Protein AF-A0A6M3JCV3-F1 (afdb_monomer_lite)

Radius of gyration: 21.68 Å; chains: 1; bounding box: 52×46×60 Å

Foldseek 3Di:
DADPQLLVQLLLQLLLCLVFVQCPPVFPHSVLLNVLLVVLSVVCVVQVQNVQAAAQQGGHADDPPRPQWDFDADDDQDDDDQDGDPPPPPPDDSRGDGPTDTDGGNNVVLVVCLCVQQPCNPPPDDPVVVVVSSCRGRVSNVLSNNQSSLLRHPPRPFDWDAFLLRQCSSCVVDRDCSNQVNPNCPQVVPCPPPDDDGSVPDDRRHTGRD

pLDDT: mean 80.09, std 17.22, range [37.97, 98.19]

Organism: NCBI:txid1070528

Secondary structure (DSSP, 8-state):
---HHHHHHHHHHHHHHHHHTTTT-BTTBHHHHHHHHHHHHHHHHHHTGGGGB-SSS-BPPPPTT-TT--EE--TTS-SSSSPPPTT-TT--BTTB--EE--PPPHHHHHHHHHHHH-TTTTS---HHHHHHHHHHHTHHHHHHHHHHHHHHSSS----EEEEHHHHHHH-TT---HHHHTTTS-TTTTTSTTT--S-GGGS-TTPEEE-

Sequence (210 aa):
MATQEQYERWKDFAVRMAKTCFKGRRRPIWRDILARVENFFDLLEYNEDVVCVVDWDNSNPYPEGHRYYRKTYKYPCWHCHGTKKPDCMYGCEDGQIYNYAAPLCIGDMCSELSESWNPYYWEDISDEQFEKRDEQFCDPVKCCIRAGLDMAVEPSEGVIGFMAGDIRRMYPEGVPDWITGGADHRWSYWMKDELNGTFAEMPNTARLIL

Structure (mmCIF, N/CA/C/O backbone):
data_AF-A0A6M3JCV3-F1
#
_entry.id   AF-A0A6M3JCV3-F1
#
loop_
_atom_site.group_PDB
_atom_site.id
_atom_site.type_symbol
_atom_site.label_atom_id
_atom_site.label_alt_id
_atom_site.label_comp_id
_atom_site.label_asym_id
_atom_site.label_entity_id
_atom_site.label_seq_id
_atom_site.pdbx_PDB_ins_code
_atom_site.Cartn_x
_atom_site.Cartn_y
_atom_site.Cartn_z
_atom_site.occupancy
_atom_site.B_iso_or_equiv
_atom_site.auth_seq_id
_atom_site.auth_comp_id
_atom_site.auth_asym_id
_atom_site.auth_atom_id
_atom_site.pdbx_PDB_model_num
ATOM 1 N N . MET A 1 1 ? 0.121 -14.380 -7.926 1.00 65.44 1 MET A N 1
ATOM 2 C CA . MET A 1 1 ? -0.505 -13.342 -8.768 1.00 65.44 1 MET A CA 1
ATOM 3 C C . MET A 1 1 ? -1.780 -12.946 -8.073 1.00 65.44 1 MET A C 1
ATOM 5 O O . MET A 1 1 ? -2.588 -13.836 -7.813 1.00 65.44 1 MET A O 1
ATOM 9 N N . ALA A 1 2 ? -1.927 -11.669 -7.738 1.00 78.44 2 ALA A N 1
ATOM 10 C CA . ALA A 1 2 ? -3.150 -11.175 -7.128 1.00 78.44 2 ALA A CA 1
ATOM 11 C C . ALA A 1 2 ? -4.323 -11.297 -8.116 1.00 78.44 2 ALA A C 1
ATOM 13 O O . ALA A 1 2 ? -4.218 -10.905 -9.280 1.00 78.44 2 ALA A O 1
ATOM 14 N N . THR A 1 3 ? -5.445 -11.860 -7.674 1.00 89.50 3 THR A N 1
ATOM 15 C CA . THR A 1 3 ? -6.702 -11.785 -8.430 1.00 89.50 3 THR A CA 1
ATOM 16 C C . THR A 1 3 ? -7.270 -10.366 -8.358 1.00 89.50 3 THR A C 1
ATOM 18 O O . THR A 1 3 ? -6.919 -9.603 -7.457 1.00 89.50 3 THR A O 1
ATOM 21 N N . GLN A 1 4 ? -8.206 -10.016 -9.250 1.00 91.19 4 GLN A N 1
ATOM 22 C CA . GLN A 1 4 ? -8.903 -8.724 -9.157 1.00 91.19 4 GLN A CA 1
ATOM 23 C C . GLN A 1 4 ? -9.557 -8.536 -7.782 1.00 91.19 4 GLN A C 1
ATOM 25 O O . GLN A 1 4 ? -9.510 -7.458 -7.210 1.00 91.19 4 GLN A O 1
ATOM 30 N N . GLU A 1 5 ? -10.131 -9.597 -7.214 1.00 91.88 5 GLU A N 1
ATOM 31 C CA . GLU A 1 5 ? -10.739 -9.533 -5.887 1.00 91.88 5 GLU A CA 1
ATOM 32 C C . GLU A 1 5 ? -9.708 -9.254 -4.781 1.00 91.88 5 GLU A C 1
ATOM 34 O O . GLU A 1 5 ? -9.973 -8.447 -3.891 1.00 91.88 5 GLU A O 1
ATOM 39 N N . GLN A 1 6 ? -8.528 -9.882 -4.834 1.00 90.69 6 GLN A N 1
ATOM 40 C CA . GLN A 1 6 ? -7.440 -9.588 -3.893 1.00 90.69 6 GLN A CA 1
ATOM 41 C C . GLN A 1 6 ? -6.960 -8.144 -4.047 1.00 90.69 6 GLN A C 1
ATOM 43 O O . GLN A 1 6 ? -6.749 -7.456 -3.054 1.00 90.69 6 GLN A O 1
ATOM 48 N N . TYR A 1 7 ? -6.864 -7.653 -5.2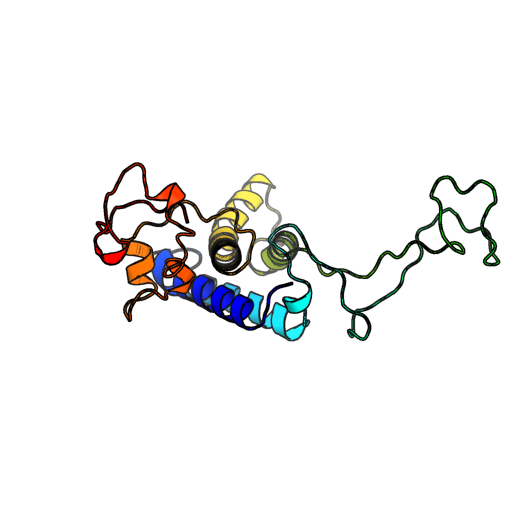80 1.00 93.75 7 TYR A N 1
ATOM 49 C CA . TYR A 1 7 ? -6.518 -6.266 -5.553 1.00 93.75 7 TYR A CA 1
ATOM 50 C C . TYR A 1 7 ? -7.524 -5.268 -4.950 1.00 93.75 7 TYR A C 1
ATOM 52 O O . TYR A 1 7 ? -7.125 -4.343 -4.244 1.00 93.75 7 TYR A O 1
ATOM 60 N N . GLU A 1 8 ? -8.829 -5.480 -5.142 1.00 95.44 8 GLU A N 1
ATOM 61 C CA . GLU A 1 8 ? -9.855 -4.601 -4.559 1.00 95.44 8 GLU A CA 1
ATOM 62 C C . GLU A 1 8 ? -9.815 -4.611 -3.024 1.00 95.44 8 GLU A C 1
ATOM 64 O O . GLU A 1 8 ? -9.942 -3.564 -2.389 1.00 95.44 8 GLU A O 1
ATOM 69 N N . ARG A 1 9 ? -9.594 -5.781 -2.409 1.00 94.19 9 ARG A N 1
ATOM 70 C CA . ARG A 1 9 ? -9.445 -5.908 -0.949 1.00 94.19 9 ARG A CA 1
ATOM 71 C C . ARG A 1 9 ? -8.201 -5.184 -0.440 1.00 94.19 9 ARG A C 1
ATOM 73 O O . ARG A 1 9 ? -8.272 -4.501 0.581 1.00 94.19 9 ARG A O 1
ATOM 80 N N . TRP A 1 10 ? -7.090 -5.290 -1.170 1.00 94.69 10 TRP A N 1
ATOM 81 C CA . TRP A 1 10 ? -5.848 -4.584 -0.865 1.00 94.69 10 TRP A CA 1
ATOM 82 C C . TRP A 1 10 ? -6.074 -3.070 -0.863 1.00 94.69 10 TRP A C 1
ATOM 84 O O . TRP A 1 10 ? -5.794 -2.393 0.134 1.00 94.69 10 TRP A O 1
ATOM 94 N N . LYS A 1 11 ? -6.646 -2.549 -1.953 1.00 97.56 11 LYS A N 1
ATOM 95 C CA . LYS A 1 11 ? -6.963 -1.127 -2.111 1.00 97.56 11 LYS A CA 1
ATOM 96 C C . LYS A 1 11 ? -7.921 -0.643 -1.027 1.00 97.56 11 LYS A C 1
ATOM 98 O O . LYS A 1 11 ? -7.650 0.375 -0.388 1.00 97.56 11 LYS A O 1
ATOM 103 N N . ASP A 1 12 ? -9.001 -1.382 -0.768 1.00 97.31 12 ASP A N 1
ATOM 104 C CA . ASP A 1 12 ? -9.988 -1.049 0.263 1.00 97.31 12 ASP A CA 1
ATOM 105 C C . ASP A 1 12 ? -9.347 -0.931 1.653 1.00 97.31 12 ASP A C 1
ATOM 107 O O . ASP A 1 12 ? -9.514 0.097 2.322 1.00 97.31 12 ASP A O 1
ATOM 111 N N . PHE A 1 13 ? -8.558 -1.928 2.067 1.00 95.75 13 PHE A N 1
ATOM 112 C CA . PHE A 1 13 ? -7.906 -1.920 3.375 1.00 95.75 13 PHE A CA 1
ATOM 113 C C . PHE A 1 13 ? -6.946 -0.736 3.523 1.00 95.75 13 PHE A C 1
ATOM 115 O O . PHE A 1 13 ? -7.041 0.032 4.487 1.00 95.75 13 PHE A O 1
ATOM 122 N N . ALA A 1 14 ? -6.047 -0.557 2.551 1.00 96.94 14 ALA A N 1
ATOM 123 C CA . ALA A 1 14 ? -5.027 0.485 2.574 1.00 96.94 14 ALA A CA 1
ATOM 124 C C . ALA A 1 14 ? -5.653 1.890 2.623 1.00 96.94 14 ALA A C 1
ATOM 126 O O . ALA A 1 14 ? -5.273 2.731 3.444 1.00 96.94 14 ALA A O 1
ATOM 127 N N . VAL A 1 15 ? -6.676 2.138 1.798 1.00 98.19 15 VAL A N 1
ATOM 128 C CA . VAL A 1 15 ? -7.399 3.417 1.750 1.00 98.19 15 VAL A CA 1
ATOM 129 C C . VAL A 1 15 ? -8.152 3.687 3.053 1.00 98.19 15 VAL A C 1
ATOM 131 O O . VAL A 1 15 ? -8.154 4.819 3.554 1.00 98.19 15 VAL A O 1
ATOM 134 N N . ARG A 1 16 ? -8.795 2.672 3.639 1.00 97.56 16 ARG A N 1
ATOM 135 C CA . ARG A 1 16 ? -9.487 2.822 4.927 1.00 97.56 16 ARG A CA 1
ATOM 136 C C . ARG A 1 16 ? -8.514 3.107 6.052 1.00 97.56 16 ARG A C 1
ATOM 138 O O . ARG A 1 16 ? -8.775 4.013 6.841 1.00 97.56 16 ARG A O 1
ATOM 145 N N . MET A 1 17 ? -7.381 2.412 6.086 1.00 96.06 17 MET A N 1
ATOM 146 C CA . MET A 1 17 ? -6.328 2.653 7.067 1.00 96.06 17 MET A CA 1
ATOM 147 C C . MET A 1 17 ? -5.819 4.097 6.987 1.00 96.06 17 MET A C 1
ATOM 149 O O . MET A 1 17 ? -5.746 4.781 8.013 1.00 96.06 17 MET A O 1
ATOM 153 N N . ALA A 1 18 ? -5.564 4.607 5.777 1.00 96.75 18 ALA A N 1
ATOM 154 C CA . ALA A 1 18 ? -5.168 5.998 5.561 1.00 96.75 18 ALA A CA 1
ATOM 155 C C . ALA A 1 18 ? -6.206 6.994 6.118 1.00 96.75 18 ALA A C 1
ATOM 157 O O . ALA A 1 18 ? -5.853 7.970 6.788 1.00 96.75 18 ALA A O 1
ATOM 158 N N . LYS A 1 19 ? -7.502 6.729 5.897 1.00 96.44 19 LYS A N 1
ATOM 159 C CA . LYS A 1 19 ? -8.620 7.583 6.346 1.00 96.44 19 LYS A CA 1
ATOM 160 C C . LYS A 1 19 ? -8.841 7.565 7.859 1.00 96.44 19 LYS A C 1
ATOM 162 O O . LYS A 1 19 ? -9.321 8.561 8.411 1.00 96.44 19 LYS A O 1
ATOM 167 N N . THR A 1 20 ? -8.537 6.462 8.538 1.00 95.62 20 THR A N 1
ATOM 168 C CA . THR A 1 20 ? -8.906 6.271 9.949 1.00 95.62 20 THR A CA 1
ATOM 169 C C . THR A 1 20 ? -7.714 6.330 10.893 1.00 95.62 20 THR A C 1
ATOM 171 O O . THR A 1 20 ? -7.717 7.156 11.810 1.00 95.62 20 THR A O 1
ATOM 174 N N . CYS A 1 21 ? -6.689 5.509 10.674 1.00 93.81 21 CYS A N 1
ATOM 175 C CA . CYS A 1 21 ? -5.569 5.330 11.599 1.00 93.81 21 CYS A CA 1
ATOM 176 C C . CYS A 1 21 ? -4.679 6.574 11.669 1.00 93.81 21 CYS A C 1
ATOM 178 O O . CYS A 1 21 ? -4.127 6.888 12.721 1.00 93.81 21 CYS A O 1
ATOM 180 N N . PHE A 1 22 ? -4.616 7.350 10.585 1.00 94.31 22 PHE A N 1
ATOM 181 C CA . PHE A 1 22 ? -3.788 8.553 10.508 1.00 94.31 22 PHE A CA 1
ATOM 182 C C . PHE A 1 22 ? -4.563 9.864 10.664 1.00 94.31 22 PHE A C 1
ATOM 184 O O . PHE A 1 22 ? -3.956 10.931 10.604 1.00 94.31 22 PHE A O 1
ATOM 191 N N . LYS A 1 23 ? -5.876 9.831 10.938 1.00 92.19 23 LYS A N 1
ATOM 192 C CA . LYS A 1 23 ? -6.746 11.027 10.983 1.00 92.19 23 LYS A CA 1
ATOM 193 C C . LYS A 1 23 ? -6.254 12.136 11.929 1.00 92.19 23 LYS A C 1
ATOM 195 O O . LYS A 1 23 ? -6.488 13.312 11.664 1.00 92.19 23 LYS A O 1
ATOM 200 N N . GLY A 1 24 ? -5.575 11.773 13.021 1.00 91.81 24 GLY A N 1
ATOM 201 C CA . GLY A 1 24 ? -4.994 12.714 13.991 1.00 91.81 24 GLY A CA 1
ATOM 202 C C . GLY A 1 24 ? -3.560 13.171 13.686 1.00 91.81 24 GLY A C 1
ATOM 203 O O . GLY A 1 24 ? -3.028 14.022 14.403 1.00 91.81 24 GLY A O 1
ATOM 204 N N . ARG A 1 25 ? -2.910 12.617 12.655 1.00 92.50 25 ARG A N 1
ATOM 205 C CA . ARG A 1 25 ? -1.517 12.927 12.309 1.00 92.50 25 ARG A CA 1
ATOM 206 C C . ARG A 1 25 ? -1.408 14.336 11.724 1.00 92.50 25 ARG A C 1
ATOM 208 O O . ARG A 1 25 ? -2.229 14.758 10.913 1.00 92.50 25 ARG A O 1
ATOM 215 N N . ARG A 1 26 ? -0.363 15.064 12.134 1.00 90.69 26 ARG A N 1
ATOM 216 C CA . ARG A 1 26 ? -0.101 16.443 11.682 1.00 90.69 26 ARG A CA 1
ATOM 217 C C . ARG A 1 26 ? 0.809 16.535 10.457 1.00 90.69 26 ARG A C 1
ATOM 219 O O . ARG A 1 26 ? 0.680 17.498 9.712 1.00 90.69 26 ARG A O 1
ATOM 226 N N . ARG A 1 27 ? 1.762 15.610 10.291 1.00 91.44 27 ARG A N 1
ATOM 227 C CA . ARG A 1 27 ? 2.745 15.619 9.195 1.00 91.44 27 ARG A CA 1
ATOM 228 C C . ARG A 1 27 ? 3.166 14.195 8.799 1.00 91.44 27 ARG A C 1
ATOM 230 O O . ARG A 1 27 ? 3.684 13.491 9.667 1.00 91.44 27 ARG A O 1
ATOM 237 N N . PRO A 1 28 ? 2.975 13.787 7.535 1.00 91.00 28 PRO A N 1
ATOM 238 C CA . PRO A 1 28 ? 2.040 14.386 6.581 1.00 91.00 28 PRO A CA 1
ATOM 239 C C . PRO A 1 28 ? 0.617 14.374 7.161 1.00 91.00 28 PRO A C 1
ATOM 241 O O . PRO A 1 28 ? 0.319 13.605 8.084 1.00 91.00 28 PRO A O 1
ATOM 244 N N . ILE A 1 29 ? -0.246 15.275 6.689 1.00 95.38 29 ILE A N 1
ATOM 245 C CA . ILE A 1 29 ? -1.656 15.224 7.095 1.00 95.38 29 ILE A CA 1
ATOM 246 C C . ILE A 1 29 ? -2.306 13.990 6.464 1.00 95.38 29 ILE A C 1
ATOM 248 O O . ILE A 1 29 ? -1.890 13.530 5.405 1.00 95.38 29 ILE A O 1
ATOM 252 N N . TRP A 1 30 ? -3.352 13.453 7.091 1.00 95.56 30 TRP A N 1
ATOM 253 C CA . TRP A 1 30 ? -3.989 12.215 6.617 1.00 95.56 30 TRP A CA 1
ATOM 254 C C . TRP A 1 30 ? -4.481 12.286 5.164 1.00 95.56 30 TRP A C 1
ATOM 256 O O . TRP A 1 30 ? -4.501 11.270 4.481 1.00 95.56 30 TRP A O 1
ATOM 266 N N . ARG A 1 31 ? -4.853 13.479 4.676 1.00 96.62 31 ARG A N 1
ATOM 267 C CA . ARG A 1 31 ? -5.256 13.682 3.275 1.00 96.62 31 ARG A CA 1
ATOM 268 C C . ARG A 1 31 ? -4.101 13.469 2.303 1.00 96.62 31 ARG A C 1
ATOM 270 O O . ARG A 1 31 ? -4.327 12.898 1.246 1.00 96.62 31 ARG A O 1
ATOM 277 N N . ASP A 1 32 ? -2.892 13.882 2.676 1.00 96.19 32 ASP A N 1
ATOM 278 C CA . ASP A 1 32 ? -1.698 13.660 1.858 1.00 96.19 32 ASP A CA 1
ATOM 279 C C . ASP A 1 32 ? -1.347 12.171 1.836 1.00 96.19 32 ASP A C 1
ATOM 281 O O . ASP A 1 32 ? -1.007 11.637 0.787 1.00 96.19 32 ASP A O 1
ATOM 285 N N . ILE A 1 33 ? -1.474 11.488 2.982 1.00 96.94 33 ILE A N 1
ATOM 286 C CA . ILE A 1 33 ? -1.275 10.034 3.064 1.00 96.94 33 ILE A CA 1
ATOM 287 C C . ILE A 1 33 ? -2.275 9.328 2.152 1.00 96.94 33 ILE A C 1
ATOM 289 O O . ILE A 1 33 ? -1.870 8.525 1.321 1.00 96.94 33 ILE A O 1
ATOM 293 N N . LEU A 1 34 ? -3.562 9.663 2.271 1.00 97.81 34 LEU A N 1
ATOM 294 C CA . LEU A 1 34 ? -4.614 9.090 1.437 1.00 97.81 34 LEU A CA 1
ATOM 295 C C . LEU A 1 34 ? -4.335 9.304 -0.054 1.00 97.81 34 LEU A C 1
ATOM 297 O O . LEU A 1 34 ? -4.364 8.339 -0.805 1.00 97.81 34 LEU A O 1
ATOM 301 N N . ALA A 1 35 ? -4.018 10.534 -0.463 1.00 97.06 35 ALA A N 1
ATOM 302 C CA . ALA A 1 35 ? -3.750 10.845 -1.863 1.00 97.06 35 ALA A CA 1
ATOM 303 C C . ALA A 1 35 ? -2.556 10.050 -2.420 1.00 97.06 35 ALA A C 1
ATOM 305 O O . ALA A 1 35 ? -2.587 9.624 -3.569 1.00 97.06 35 ALA A O 1
ATOM 306 N N . ARG A 1 36 ? -1.513 9.821 -1.613 1.00 97.50 36 ARG A N 1
ATOM 307 C CA . ARG A 1 36 ? -0.343 9.016 -2.009 1.00 97.50 36 ARG A CA 1
ATOM 308 C C . ARG A 1 36 ? -0.663 7.528 -2.095 1.00 97.50 36 ARG A C 1
ATOM 310 O O . ARG A 1 36 ? -0.211 6.874 -3.026 1.00 97.50 36 ARG A O 1
ATOM 317 N N . VAL A 1 37 ? -1.461 7.010 -1.159 1.00 97.88 37 VAL A N 1
ATOM 318 C CA . VAL A 1 37 ? -1.963 5.629 -1.217 1.00 97.88 37 VAL A CA 1
ATOM 319 C C . VAL A 1 37 ? -2.813 5.431 -2.474 1.00 97.88 37 VAL A C 1
ATOM 321 O O . VAL A 1 37 ? -2.578 4.486 -3.214 1.00 97.88 37 VAL A O 1
ATOM 324 N N . GLU A 1 38 ? -3.756 6.332 -2.759 1.00 97.75 38 GLU A N 1
ATOM 325 C CA . GLU A 1 38 ? -4.585 6.272 -3.973 1.00 97.75 38 GLU A CA 1
ATOM 326 C C . GLU A 1 38 ? -3.722 6.362 -5.242 1.00 97.75 38 GLU A C 1
ATOM 328 O O . GLU A 1 38 ? -3.856 5.520 -6.125 1.00 97.75 38 GLU A O 1
ATOM 333 N N . ASN A 1 39 ? -2.757 7.287 -5.286 1.00 96.69 39 ASN A N 1
ATOM 334 C CA . ASN A 1 39 ? -1.832 7.424 -6.412 1.00 96.69 39 ASN A CA 1
ATOM 335 C C . ASN A 1 39 ? -0.998 6.158 -6.670 1.00 96.69 39 ASN A C 1
ATOM 337 O O . ASN A 1 39 ? -0.778 5.810 -7.826 1.00 96.69 39 ASN A O 1
ATOM 341 N N . PHE A 1 40 ? -0.555 5.461 -5.621 1.00 97.44 40 PHE A N 1
ATOM 342 C CA . PHE A 1 40 ? 0.149 4.188 -5.766 1.00 97.44 40 PHE A CA 1
ATOM 343 C C . PHE A 1 40 ? -0.714 3.144 -6.496 1.00 97.44 40 PHE A C 1
ATOM 345 O O . PHE A 1 40 ? -0.250 2.510 -7.443 1.00 97.44 40 PHE A O 1
ATOM 352 N N . PHE A 1 41 ? -1.985 3.005 -6.109 1.00 97.69 41 PHE A N 1
ATOM 353 C CA . PHE A 1 41 ? -2.912 2.084 -6.773 1.00 97.69 41 PHE A CA 1
ATOM 354 C C . PHE A 1 41 ? -3.231 2.504 -8.211 1.00 97.69 41 PHE A C 1
ATOM 356 O O . PHE A 1 41 ? -3.274 1.654 -9.098 1.00 97.69 41 PHE A O 1
ATOM 363 N N . ASP A 1 42 ? -3.385 3.805 -8.468 1.00 96.50 42 ASP A N 1
ATOM 364 C CA . ASP A 1 42 ? -3.598 4.321 -9.824 1.00 96.50 42 ASP A CA 1
ATOM 365 C C . ASP A 1 42 ? -2.407 3.997 -10.746 1.00 96.50 42 ASP A C 1
ATOM 367 O O . ASP A 1 42 ? -2.599 3.672 -11.917 1.00 96.50 42 ASP A O 1
ATOM 371 N N . LEU A 1 43 ? -1.173 4.046 -10.227 1.00 94.75 43 LEU A N 1
ATOM 372 C CA . LEU A 1 43 ? 0.030 3.671 -10.976 1.00 94.75 43 LEU A CA 1
ATOM 373 C C . LEU A 1 43 ? 0.085 2.170 -11.273 1.00 94.75 43 LEU A C 1
ATOM 375 O O . LEU A 1 43 ? 0.396 1.798 -12.405 1.00 94.75 43 LEU A O 1
ATOM 379 N N . LEU A 1 44 ? -0.258 1.318 -10.300 1.00 94.44 44 LEU A N 1
ATOM 380 C CA . LEU A 1 44 ? -0.342 -0.131 -10.514 1.00 94.44 44 LEU A CA 1
ATOM 381 C C . LEU A 1 44 ? -1.357 -0.489 -11.606 1.00 94.44 44 LEU A C 1
ATOM 383 O O . LEU A 1 44 ? -1.066 -1.312 -12.474 1.00 94.44 44 LEU A O 1
ATOM 387 N N . GLU A 1 45 ? -2.538 0.136 -11.579 1.00 94.25 45 GLU A N 1
ATOM 388 C CA . GLU A 1 45 ? -3.572 -0.048 -12.603 1.00 94.25 45 GLU A CA 1
ATOM 389 C C . GLU A 1 45 ? -3.098 0.461 -13.967 1.00 94.25 45 GLU A C 1
ATOM 391 O O . GLU A 1 45 ? -3.206 -0.247 -14.967 1.00 94.25 45 GLU A O 1
ATOM 396 N N . TYR A 1 46 ? -2.530 1.669 -14.013 1.00 93.12 46 TYR A N 1
ATOM 397 C CA . TYR A 1 46 ? -2.053 2.284 -15.249 1.00 93.12 46 TYR A CA 1
ATOM 398 C C . TYR A 1 46 ? -0.949 1.463 -15.929 1.00 93.12 46 TYR A C 1
ATOM 400 O O . TYR A 1 46 ? -0.915 1.365 -17.163 1.00 93.12 46 TYR A O 1
ATOM 408 N N . ASN A 1 47 ? -0.047 0.876 -15.140 1.00 90.62 47 ASN A N 1
ATOM 409 C CA . ASN A 1 47 ? 1.050 0.043 -15.627 1.00 90.62 47 ASN A CA 1
ATOM 410 C C . ASN A 1 47 ? 0.656 -1.407 -15.910 1.00 90.62 47 ASN A C 1
ATOM 412 O O . ASN A 1 47 ? 1.447 -2.115 -16.532 1.00 90.62 47 ASN A O 1
ATOM 416 N N . GLU A 1 48 ? -0.560 -1.813 -15.526 1.00 91.69 48 GLU A N 1
ATOM 417 C CA . GLU A 1 48 ? -1.034 -3.200 -15.575 1.00 91.69 48 GLU A CA 1
ATOM 418 C C . GLU A 1 48 ? -0.173 -4.144 -14.698 1.00 91.69 48 GLU A C 1
ATOM 420 O O . GLU A 1 48 ? -0.115 -5.352 -14.922 1.00 91.69 48 GLU A O 1
ATOM 425 N N . ASP A 1 49 ? 0.464 -3.610 -13.648 1.00 92.75 49 ASP A N 1
ATOM 426 C CA . ASP A 1 49 ? 1.421 -4.334 -12.794 1.00 92.75 49 ASP A CA 1
ATOM 427 C C . ASP A 1 49 ? 0.747 -5.286 -11.798 1.00 92.75 49 ASP A C 1
ATOM 429 O O . ASP A 1 49 ? 1.386 -6.204 -11.283 1.00 92.75 49 ASP A O 1
ATOM 433 N N . VAL A 1 50 ? -0.555 -5.117 -11.547 1.00 92.19 50 VAL A N 1
ATOM 434 C CA . VAL A 1 50 ? -1.329 -5.908 -10.571 1.00 92.19 50 VAL A CA 1
ATOM 435 C C . VAL A 1 50 ? -1.172 -7.418 -10.794 1.00 92.19 50 VAL A C 1
ATOM 437 O O . VAL A 1 50 ? -1.026 -8.178 -9.836 1.00 92.19 50 VAL A O 1
ATOM 440 N N . VAL A 1 51 ? -1.138 -7.864 -12.054 1.00 90.25 51 VAL A N 1
ATOM 441 C CA . VAL A 1 51 ? -1.002 -9.292 -12.399 1.00 90.25 51 VAL A CA 1
ATOM 442 C C . VAL A 1 51 ? 0.360 -9.869 -12.006 1.00 90.25 51 VAL A C 1
ATOM 444 O O . VAL A 1 51 ? 0.483 -11.074 -11.779 1.00 90.25 51 VAL A O 1
ATOM 447 N N . CYS A 1 52 ? 1.377 -9.018 -11.894 1.00 91.50 52 CYS A N 1
ATOM 448 C CA . CYS A 1 52 ? 2.738 -9.395 -11.544 1.00 91.50 52 CYS A CA 1
ATOM 449 C C . CYS A 1 52 ? 2.960 -9.450 -10.029 1.00 91.50 52 CYS A C 1
ATOM 451 O O . CYS A 1 52 ? 3.927 -10.068 -9.589 1.00 91.50 52 CYS A O 1
ATOM 453 N N . VAL A 1 53 ? 2.071 -8.861 -9.224 1.00 91.12 53 VAL A N 1
ATOM 454 C CA . VAL A 1 53 ? 2.234 -8.798 -7.768 1.00 91.12 53 VAL A CA 1
ATOM 455 C C . VAL A 1 53 ? 2.177 -10.200 -7.158 1.00 91.12 53 VAL A C 1
ATOM 457 O O . VAL A 1 53 ? 1.250 -10.990 -7.406 1.00 91.12 53 VAL A O 1
ATOM 460 N N . VAL A 1 54 ? 3.204 -10.512 -6.366 1.00 88.69 54 VAL A N 1
ATOM 461 C CA . VAL A 1 54 ? 3.302 -11.740 -5.567 1.00 88.69 54 VAL A CA 1
ATOM 462 C C . VAL A 1 54 ? 3.182 -11.385 -4.095 1.00 88.69 54 VAL A C 1
ATOM 464 O O . VAL A 1 54 ? 2.228 -11.816 -3.459 1.00 88.69 54 VAL A O 1
ATOM 467 N N . ASP A 1 55 ? 4.101 -10.565 -3.597 1.00 89.50 55 ASP A N 1
ATOM 468 C CA . ASP A 1 55 ? 4.124 -10.058 -2.229 1.00 89.50 55 ASP A CA 1
ATOM 469 C C . ASP A 1 55 ? 4.899 -8.725 -2.191 1.00 89.50 55 ASP A C 1
ATOM 471 O O . ASP A 1 55 ? 5.055 -8.057 -3.218 1.00 89.50 55 ASP A O 1
ATOM 475 N N . TRP A 1 56 ? 5.330 -8.300 -1.005 1.00 91.56 56 TRP A N 1
ATOM 476 C CA . TRP A 1 56 ? 6.063 -7.051 -0.821 1.00 91.56 56 TRP A CA 1
ATOM 477 C C . TRP A 1 56 ? 7.433 -7.030 -1.505 1.00 91.56 56 TRP A C 1
ATOM 479 O O . TRP A 1 56 ? 7.778 -6.018 -2.113 1.00 91.56 56 TRP A O 1
ATOM 489 N N . ASP A 1 57 ? 8.169 -8.141 -1.454 1.00 90.19 57 ASP A N 1
ATOM 490 C CA . ASP A 1 57 ? 9.564 -8.252 -1.897 1.00 90.19 57 ASP A CA 1
ATOM 491 C C . ASP A 1 57 ? 9.715 -9.010 -3.223 1.00 90.19 57 ASP A C 1
ATOM 493 O O . ASP A 1 57 ? 10.794 -9.028 -3.816 1.00 90.19 57 ASP A O 1
ATOM 497 N N . ASN A 1 58 ? 8.636 -9.608 -3.735 1.00 88.56 58 ASN A N 1
ATOM 498 C CA . ASN A 1 58 ? 8.654 -10.418 -4.944 1.00 88.56 58 ASN A CA 1
ATOM 499 C C . ASN A 1 58 ? 7.642 -9.945 -5.990 1.00 88.56 58 ASN A C 1
ATOM 501 O O . ASN A 1 58 ? 6.531 -9.493 -5.705 1.00 88.56 58 ASN A O 1
ATOM 505 N N . SER A 1 59 ? 8.012 -10.122 -7.255 1.00 90.12 59 SER A N 1
ATOM 506 C CA . SER A 1 59 ? 7.120 -9.942 -8.397 1.00 90.12 59 SER A CA 1
ATOM 507 C C . SER A 1 59 ? 7.383 -11.001 -9.451 1.00 90.12 59 SER A C 1
ATOM 509 O O . SER A 1 59 ? 8.521 -11.397 -9.709 1.00 90.12 59 SER A O 1
ATOM 511 N N . ASN A 1 60 ? 6.306 -11.469 -10.069 1.00 90.25 60 ASN A N 1
ATOM 512 C CA . ASN A 1 60 ? 6.397 -12.308 -11.245 1.00 90.25 60 ASN A CA 1
ATOM 513 C C . ASN A 1 60 ? 6.798 -11.458 -12.448 1.00 90.25 60 ASN A C 1
ATOM 515 O O . ASN A 1 60 ? 6.484 -10.268 -12.510 1.00 90.25 60 ASN A O 1
ATOM 519 N N . PRO A 1 61 ? 7.436 -12.065 -13.453 1.00 89.12 61 PRO A N 1
ATOM 520 C CA . PRO A 1 61 ? 7.595 -11.393 -14.719 1.00 89.12 61 PRO A CA 1
ATOM 521 C C . PRO A 1 61 ? 6.260 -11.074 -15.382 1.00 89.12 61 PRO A C 1
ATOM 523 O O . PRO A 1 61 ? 5.264 -11.766 -15.158 1.00 89.12 61 PRO A O 1
ATOM 526 N N . TYR A 1 62 ? 6.275 -10.088 -16.277 1.00 87.81 62 TYR A N 1
ATOM 527 C CA . TYR A 1 62 ? 5.116 -9.810 -17.115 1.00 87.81 62 TYR A CA 1
ATOM 528 C C . TYR A 1 62 ? 4.701 -11.062 -17.911 1.00 87.81 62 TYR A C 1
ATOM 530 O O . TYR A 1 62 ? 5.574 -11.786 -18.407 1.00 87.81 62 TYR A O 1
ATOM 538 N N . PRO A 1 63 ? 3.392 -11.325 -18.078 1.00 88.44 63 PRO A N 1
ATOM 539 C CA . PRO A 1 63 ? 2.924 -12.434 -18.900 1.00 88.44 63 PRO A CA 1
ATOM 540 C C . PRO A 1 63 ? 3.235 -12.201 -20.387 1.00 88.44 63 PRO A C 1
ATOM 542 O O . PRO A 1 63 ? 3.392 -11.066 -20.846 1.00 88.44 63 PRO A O 1
ATOM 545 N N . GLU A 1 64 ? 3.317 -13.282 -21.167 1.00 85.25 64 GLU A N 1
ATOM 546 C CA . GLU A 1 64 ? 3.500 -13.173 -22.618 1.00 85.25 64 GLU A CA 1
ATOM 547 C C . GLU A 1 64 ? 2.328 -12.402 -23.248 1.00 85.25 64 GLU A C 1
ATOM 549 O O . GLU A 1 64 ? 1.166 -12.628 -22.916 1.00 85.25 64 GLU A O 1
ATOM 554 N N . GLY A 1 65 ? 2.643 -11.457 -24.138 1.00 84.50 65 GLY A N 1
ATOM 555 C CA . GLY A 1 65 ? 1.663 -10.540 -24.733 1.00 84.50 65 GLY A CA 1
ATOM 556 C C . GLY A 1 65 ? 1.456 -9.230 -23.964 1.00 84.50 65 GLY A C 1
ATOM 557 O O . GLY A 1 65 ? 0.852 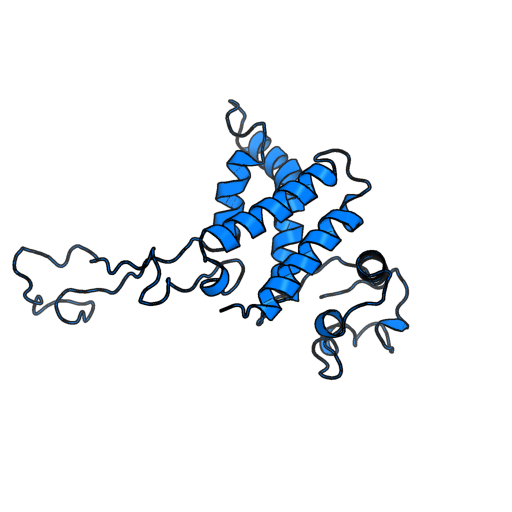-8.311 -24.512 1.00 84.50 65 GLY A O 1
ATOM 558 N N . HIS A 1 66 ? 1.999 -9.096 -22.749 1.00 87.75 66 HIS A N 1
ATOM 559 C CA . HIS A 1 66 ? 1.993 -7.825 -22.024 1.00 87.75 66 HIS A CA 1
ATOM 560 C C . HIS A 1 66 ? 2.840 -6.759 -22.733 1.00 87.75 66 HIS A C 1
ATOM 562 O O . HIS A 1 66 ? 3.890 -7.066 -23.303 1.00 87.75 66 HIS A O 1
ATOM 568 N N . ARG A 1 67 ? 2.452 -5.480 -22.641 1.00 84.94 67 ARG A N 1
ATOM 569 C CA . ARG A 1 67 ? 3.140 -4.374 -23.340 1.00 84.94 67 ARG A CA 1
ATOM 570 C C . ARG A 1 67 ? 4.603 -4.177 -22.922 1.00 84.94 67 ARG A C 1
ATOM 572 O O . ARG A 1 67 ? 5.409 -3.697 -23.714 1.00 84.94 67 ARG A O 1
ATOM 579 N N . TYR A 1 68 ? 4.947 -4.573 -21.696 1.00 81.31 68 TYR A N 1
ATOM 580 C CA . TYR A 1 68 ? 6.313 -4.527 -21.155 1.00 81.31 68 TYR A CA 1
ATOM 581 C C . TYR A 1 68 ? 7.035 -5.880 -21.181 1.00 81.31 68 TYR A C 1
ATOM 583 O O . TYR A 1 68 ? 8.161 -5.997 -20.690 1.00 81.31 68 TYR A O 1
ATOM 591 N N . TYR A 1 69 ? 6.423 -6.912 -21.766 1.00 79.75 69 TYR A N 1
ATOM 592 C CA . TYR A 1 69 ? 7.058 -8.212 -21.916 1.00 79.75 69 TYR A CA 1
ATOM 593 C C . TYR A 1 69 ? 8.267 -8.119 -22.856 1.00 79.75 69 TYR A C 1
ATOM 595 O O . TYR A 1 69 ? 8.143 -7.802 -24.038 1.00 79.75 69 TYR A O 1
ATOM 603 N N . ARG A 1 70 ? 9.459 -8.438 -22.341 1.00 70.38 70 ARG A N 1
ATOM 604 C CA . ARG A 1 70 ? 10.690 -8.559 -23.137 1.00 70.38 70 ARG A CA 1
ATOM 605 C C . ARG A 1 70 ? 11.456 -9.821 -22.765 1.00 70.38 70 ARG A C 1
ATOM 607 O O . ARG A 1 70 ? 11.600 -10.144 -21.587 1.00 70.38 70 ARG A O 1
ATOM 614 N N . LYS A 1 71 ? 11.995 -10.494 -23.783 1.00 65.69 71 LYS A N 1
ATOM 615 C CA . LYS A 1 71 ? 12.973 -11.583 -23.648 1.00 65.69 71 LYS A CA 1
ATOM 616 C C . LYS A 1 71 ? 14.369 -10.960 -23.777 1.00 65.69 71 LYS A C 1
ATOM 618 O O . LYS A 1 71 ? 14.647 -10.321 -24.789 1.00 65.69 71 LYS A O 1
ATOM 623 N N . THR A 1 72 ? 15.225 -11.077 -22.758 1.00 57.91 72 THR A N 1
ATOM 624 C CA . THR A 1 72 ? 16.594 -10.515 -22.788 1.00 57.91 72 THR A CA 1
ATOM 625 C C . THR A 1 72 ? 17.665 -11.604 -22.744 1.00 57.91 72 THR A C 1
ATOM 627 O O . THR A 1 72 ? 17.400 -12.721 -22.311 1.00 57.91 72 THR A O 1
ATOM 630 N N . TYR A 1 73 ? 18.873 -11.282 -23.217 1.00 53.59 73 TYR A N 1
ATOM 631 C CA . TYR A 1 73 ? 20.039 -12.173 -23.211 1.00 53.59 73 TYR A CA 1
ATOM 632 C C . TYR A 1 73 ? 20.961 -11.827 -22.033 1.00 53.59 73 TYR A C 1
ATOM 634 O O . TYR A 1 73 ? 21.248 -10.653 -21.804 1.00 53.59 73 TYR A O 1
ATOM 642 N N . LYS A 1 74 ? 21.491 -12.828 -21.320 1.00 46.88 74 LYS A N 1
ATOM 643 C CA . LYS A 1 74 ? 22.501 -12.628 -20.264 1.00 46.88 74 LYS A CA 1
ATOM 644 C C . LYS A 1 74 ? 23.910 -12.898 -20.828 1.00 46.88 74 LYS A C 1
ATOM 646 O O . LYS A 1 74 ? 24.209 -14.023 -21.214 1.00 46.88 74 LYS A O 1
ATOM 651 N N . TYR A 1 75 ? 24.775 -11.881 -20.904 1.00 49.94 75 TYR A N 1
ATOM 652 C CA . TYR A 1 75 ? 26.210 -12.031 -21.248 1.00 49.94 75 TYR A CA 1
ATOM 653 C C . TYR A 1 75 ? 27.006 -12.610 -20.053 1.00 49.94 75 TYR A C 1
ATOM 655 O O . TYR A 1 75 ? 26.549 -12.417 -18.923 1.00 49.94 75 TYR A O 1
ATOM 663 N N . PRO A 1 76 ? 28.160 -13.316 -20.236 1.00 44.75 76 PRO A N 1
ATOM 664 C CA . PRO A 1 76 ? 29.155 -13.206 -21.318 1.00 44.75 76 PRO A CA 1
ATOM 665 C C . PRO A 1 76 ? 29.353 -14.445 -22.227 1.00 44.75 76 PRO A C 1
ATOM 667 O O . PRO A 1 76 ? 30.424 -14.630 -22.805 1.00 44.75 76 PRO A O 1
ATOM 670 N N . CYS A 1 77 ? 28.359 -15.318 -22.405 1.00 46.47 77 CYS A N 1
ATOM 671 C CA . CYS A 1 77 ? 28.515 -16.514 -23.255 1.00 46.47 77 CYS A CA 1
ATOM 672 C C . CYS A 1 77 ? 28.590 -16.244 -24.775 1.00 46.47 77 CYS A C 1
ATOM 674 O O . CYS A 1 77 ? 28.827 -17.175 -25.543 1.00 46.47 77 CYS A O 1
ATOM 676 N N . TRP A 1 78 ? 28.472 -14.991 -25.219 1.00 46.81 78 TRP A N 1
ATOM 677 C CA . TRP A 1 78 ? 28.445 -14.624 -26.633 1.00 46.81 78 TRP A CA 1
ATOM 678 C C . TRP A 1 78 ? 29.800 -14.104 -27.133 1.00 46.81 78 TRP A C 1
ATOM 680 O O . TRP A 1 78 ? 30.164 -12.947 -26.923 1.00 46.81 78 TRP A O 1
ATOM 690 N N . HIS A 1 79 ? 30.498 -14.943 -27.901 1.00 41.56 79 HIS A N 1
ATOM 691 C CA . HIS A 1 79 ? 31.108 -14.460 -29.138 1.00 41.56 79 HIS A CA 1
ATOM 692 C C . HIS A 1 79 ? 30.114 -14.744 -30.268 1.00 41.56 79 HIS A C 1
ATOM 694 O O . HIS A 1 79 ? 29.536 -15.823 -30.327 1.00 41.56 79 HIS A O 1
ATOM 700 N N . CYS A 1 80 ? 29.879 -13.713 -31.077 1.00 37.97 80 CYS A N 1
ATOM 701 C CA . CYS A 1 80 ? 29.058 -13.637 -32.284 1.00 37.97 80 CYS A CA 1
ATOM 702 C C . CYS A 1 80 ? 28.759 -14.990 -32.974 1.00 37.97 80 CYS A C 1
ATOM 704 O O . CYS A 1 80 ? 29.685 -15.762 -33.208 1.00 37.97 80 CYS A O 1
ATOM 706 N N . HIS A 1 81 ? 27.490 -15.188 -33.370 1.00 42.28 81 HIS A N 1
ATOM 707 C CA . HIS A 1 81 ? 26.932 -16.258 -34.232 1.00 42.28 81 HIS A CA 1
ATOM 708 C C . HIS A 1 81 ? 26.099 -17.390 -33.595 1.00 42.28 81 HIS A C 1
ATOM 710 O O . HIS A 1 81 ? 25.921 -18.420 -34.232 1.00 42.28 81 HIS A O 1
ATOM 716 N N . GLY A 1 82 ? 25.487 -17.194 -32.419 1.00 48.72 82 GLY A N 1
ATOM 717 C CA . GLY A 1 82 ? 24.326 -18.012 -32.009 1.00 48.72 82 GLY A CA 1
ATOM 718 C C . GLY A 1 82 ? 24.592 -19.508 -31.779 1.00 48.72 82 GLY A C 1
ATOM 719 O O . GLY A 1 82 ? 23.652 -20.293 -31.739 1.00 48.72 82 GLY A O 1
ATOM 720 N N . THR A 1 83 ? 25.853 -19.913 -31.615 1.00 50.88 83 THR A N 1
ATOM 721 C CA . THR A 1 83 ? 26.230 -21.305 -31.337 1.00 50.88 83 THR A CA 1
ATOM 722 C C . THR A 1 83 ? 26.539 -21.473 -29.850 1.00 50.88 83 THR A C 1
ATOM 724 O O . THR A 1 83 ? 27.372 -20.753 -29.296 1.00 50.88 83 THR A O 1
ATOM 727 N N . LYS A 1 84 ? 25.894 -22.444 -29.191 1.00 53.97 84 LYS A N 1
ATOM 728 C CA . LYS A 1 84 ? 26.171 -22.812 -27.794 1.00 53.97 84 LYS A CA 1
ATOM 729 C C . LYS A 1 84 ? 27.650 -23.181 -27.624 1.00 53.97 84 LYS A C 1
ATOM 731 O O . LYS A 1 84 ? 28.165 -24.043 -28.335 1.00 53.97 84 LYS A O 1
ATOM 736 N N . LYS A 1 85 ? 28.330 -22.560 -26.655 1.00 55.88 85 LYS A N 1
ATOM 737 C CA . LYS A 1 85 ? 29.676 -22.977 -26.247 1.00 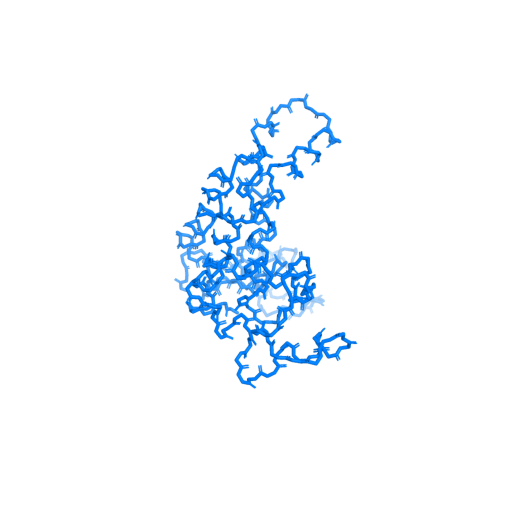55.88 85 LYS A CA 1
ATOM 738 C C . LYS A 1 85 ? 29.619 -24.388 -25.626 1.00 55.88 85 LYS A C 1
ATOM 740 O O . LYS A 1 85 ? 28.810 -24.586 -24.714 1.00 55.88 85 LYS A O 1
ATOM 745 N N . PRO A 1 86 ? 30.447 -25.353 -26.076 1.00 61.34 86 PRO A N 1
ATOM 746 C CA . PRO A 1 86 ? 30.453 -26.723 -25.546 1.00 61.34 86 PRO A CA 1
ATOM 747 C C . PRO A 1 86 ? 30.714 -26.811 -24.034 1.00 61.34 86 PRO A C 1
ATOM 749 O O . PRO A 1 86 ? 30.315 -27.777 -23.395 1.00 61.34 86 PRO A O 1
ATOM 752 N N . ASP A 1 87 ? 31.359 -25.793 -23.464 1.00 62.03 87 ASP A N 1
ATOM 753 C CA . ASP A 1 87 ? 31.780 -25.667 -22.068 1.00 62.03 87 ASP A CA 1
ATOM 754 C C . ASP A 1 87 ? 30.898 -24.704 -21.248 1.00 62.03 87 ASP A C 1
ATOM 756 O O . ASP A 1 87 ? 31.307 -24.212 -20.196 1.00 62.03 87 ASP A O 1
ATOM 760 N N . CYS A 1 88 ? 29.672 -24.412 -21.700 1.00 59.56 88 CYS A N 1
ATOM 761 C CA . CYS A 1 88 ? 28.749 -23.568 -20.945 1.00 59.56 88 CYS A CA 1
ATOM 762 C C . CYS A 1 88 ? 28.349 -24.229 -19.612 1.00 59.56 88 CYS A C 1
ATOM 764 O O . CYS A 1 88 ? 27.421 -25.035 -19.551 1.00 59.56 88 CYS A O 1
ATOM 766 N N . MET A 1 89 ? 29.010 -23.818 -18.528 1.00 55.06 89 MET A N 1
ATOM 767 C CA . MET A 1 89 ? 28.756 -24.280 -17.155 1.00 55.06 89 MET A CA 1
ATOM 768 C C . MET A 1 89 ? 27.342 -23.978 -16.626 1.00 55.06 89 MET A C 1
ATOM 770 O O . MET A 1 89 ? 26.966 -24.480 -15.573 1.00 55.06 89 MET A O 1
ATOM 774 N N . TYR A 1 90 ? 26.563 -23.164 -17.346 1.00 54.88 90 TYR A N 1
ATOM 775 C CA . TYR A 1 90 ? 25.235 -22.695 -16.936 1.00 54.88 90 TYR A CA 1
ATOM 776 C C . TYR A 1 90 ? 24.074 -23.426 -17.626 1.00 54.88 90 TYR A C 1
ATOM 778 O O . TYR A 1 90 ? 22.921 -23.093 -17.376 1.00 54.88 90 TYR A O 1
ATOM 786 N N . GLY A 1 91 ? 24.347 -24.404 -18.500 1.00 54.69 91 GLY A N 1
ATOM 787 C CA . GLY A 1 91 ? 23.303 -25.265 -19.066 1.00 54.69 91 GLY A CA 1
ATOM 788 C C . GLY A 1 91 ? 22.327 -24.592 -20.043 1.00 54.69 91 GLY A C 1
ATOM 789 O O . GLY A 1 91 ? 21.280 -25.169 -20.308 1.00 54.69 91 GLY A O 1
ATOM 790 N N . CYS A 1 92 ? 22.648 -23.422 -20.610 1.00 55.41 92 CYS A N 1
ATOM 791 C CA . CYS A 1 92 ? 21.732 -22.678 -21.488 1.00 55.41 92 CYS A CA 1
ATOM 792 C C . CYS A 1 92 ? 21.269 -23.504 -22.706 1.00 55.41 92 CYS A C 1
ATOM 794 O O . CYS A 1 92 ? 22.090 -24.150 -23.369 1.00 55.41 92 CYS A O 1
ATOM 796 N N . GLU A 1 93 ? 19.986 -23.432 -23.053 1.00 53.44 93 GLU A N 1
ATOM 797 C CA . GLU A 1 93 ? 19.477 -23.824 -24.373 1.00 53.44 93 GLU A CA 1
ATOM 798 C C . GLU A 1 93 ? 19.774 -22.673 -25.351 1.00 53.44 93 GLU A C 1
ATOM 800 O O . GLU A 1 93 ? 19.513 -21.509 -25.053 1.00 53.44 93 GLU A O 1
ATOM 805 N N . ASP A 1 94 ? 20.467 -22.968 -26.454 1.00 55.09 94 ASP A N 1
ATOM 806 C CA . ASP A 1 94 ? 20.757 -22.043 -27.565 1.00 55.09 94 ASP A CA 1
ATOM 807 C C . ASP A 1 94 ? 21.285 -20.633 -27.203 1.00 55.09 94 ASP A C 1
ATOM 809 O O . ASP A 1 94 ? 21.082 -19.655 -27.921 1.00 55.09 94 ASP A O 1
ATOM 813 N N . GLY A 1 95 ? 22.019 -20.507 -26.089 1.00 50.38 95 GLY A N 1
ATOM 814 C CA . GLY A 1 95 ? 22.647 -19.244 -25.676 1.00 50.38 95 GLY A CA 1
ATOM 815 C C . GLY A 1 95 ? 21.685 -18.200 -25.092 1.00 50.38 95 GLY A C 1
ATOM 816 O O . GLY A 1 95 ? 22.091 -17.048 -24.902 1.00 50.38 95 GLY A O 1
ATOM 817 N N . GLN A 1 96 ? 20.444 -18.584 -24.778 1.00 49.12 96 GLN A N 1
ATOM 818 C CA . GLN A 1 96 ? 19.452 -17.737 -24.116 1.00 49.12 96 GLN A CA 1
ATOM 819 C C . GLN A 1 96 ? 19.325 -18.114 -22.630 1.00 49.12 96 GLN A C 1
ATOM 821 O O . GLN A 1 96 ? 19.241 -19.284 -22.270 1.00 49.12 96 GLN A O 1
ATOM 826 N N . ILE A 1 97 ? 19.326 -17.107 -21.752 1.00 50.84 97 ILE A N 1
ATOM 827 C CA . ILE A 1 97 ? 18.816 -17.222 -20.379 1.00 50.84 97 ILE A CA 1
ATOM 828 C C . ILE A 1 97 ? 17.638 -16.261 -20.321 1.00 50.84 97 ILE A C 1
ATOM 830 O O . ILE A 1 97 ? 17.821 -15.071 -20.570 1.00 50.84 97 ILE A O 1
ATOM 834 N N . TYR A 1 98 ? 16.446 -16.773 -20.026 1.00 52.84 98 TYR A N 1
ATOM 835 C CA . TYR A 1 98 ? 15.212 -15.995 -19.995 1.00 52.84 98 TYR A CA 1
ATOM 836 C C . TYR A 1 98 ? 15.168 -15.085 -18.761 1.00 52.84 98 TYR A C 1
ATOM 838 O O . TYR A 1 98 ? 14.558 -15.416 -17.751 1.00 52.84 98 TYR A O 1
ATOM 846 N N . ASN A 1 99 ? 15.809 -13.919 -18.837 1.00 54.69 99 ASN A N 1
ATOM 847 C CA . ASN A 1 99 ? 15.487 -12.819 -17.934 1.00 54.69 99 ASN A CA 1
ATOM 848 C C . ASN A 1 99 ? 14.290 -12.080 -18.535 1.00 54.69 99 ASN A C 1
ATOM 850 O O . ASN A 1 99 ? 14.437 -11.222 -19.415 1.00 54.69 99 ASN A O 1
ATOM 854 N N . TYR A 1 100 ? 13.099 -12.489 -18.113 1.00 63.88 100 TYR A N 1
ATOM 855 C CA . TYR A 1 100 ? 11.861 -11.785 -18.407 1.00 63.88 100 TYR A CA 1
ATOM 856 C C . TYR A 1 100 ? 11.898 -10.407 -17.730 1.00 63.88 100 TYR A C 1
ATOM 858 O O . TYR A 1 100 ? 12.419 -10.282 -16.621 1.00 63.88 100 TYR A O 1
ATOM 866 N N . ALA A 1 101 ? 11.372 -9.361 -18.375 1.00 74.25 101 ALA A N 1
ATOM 867 C CA . ALA A 1 101 ? 11.089 -8.137 -17.627 1.00 74.25 101 ALA A CA 1
ATOM 868 C C . ALA A 1 101 ? 10.104 -8.461 -16.503 1.00 74.25 101 ALA A C 1
ATOM 870 O O . ALA A 1 101 ? 9.012 -8.963 -16.766 1.00 74.25 101 ALA A O 1
ATOM 871 N N . ALA A 1 102 ? 10.515 -8.175 -15.277 1.00 80.56 102 ALA A N 1
ATOM 872 C CA . ALA A 1 102 ? 9.638 -8.100 -14.127 1.00 80.56 102 ALA A CA 1
ATOM 873 C C . ALA A 1 102 ? 9.484 -6.622 -13.748 1.00 80.56 102 ALA A C 1
ATOM 875 O O . ALA A 1 102 ? 10.438 -5.855 -13.948 1.00 80.56 102 ALA A O 1
ATOM 876 N N . PRO A 1 103 ? 8.309 -6.206 -13.252 1.00 86.06 103 PRO A N 1
ATOM 877 C CA . PRO A 1 103 ?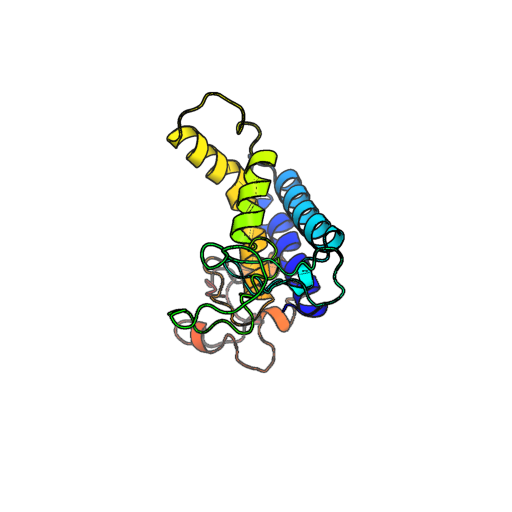 8.221 -4.957 -12.519 1.00 86.06 103 PRO A CA 1
ATOM 878 C C . PRO A 1 103 ? 9.061 -5.043 -11.237 1.00 86.06 103 PRO A C 1
ATOM 880 O O . PRO A 1 103 ? 9.504 -6.122 -10.829 1.00 86.06 103 PRO A O 1
ATOM 883 N N . LEU A 1 104 ? 9.285 -3.888 -10.619 1.00 88.00 104 LEU A N 1
ATOM 884 C CA . LEU A 1 104 ? 9.818 -3.814 -9.262 1.00 88.00 104 LEU A CA 1
ATOM 885 C C . LEU A 1 104 ? 8.863 -4.516 -8.286 1.00 88.00 104 LEU A C 1
ATOM 887 O O . LEU A 1 104 ? 7.656 -4.543 -8.524 1.00 88.00 104 LEU A O 1
ATOM 891 N N . CYS A 1 105 ? 9.382 -5.061 -7.185 1.00 91.38 105 CYS A N 1
ATOM 892 C CA . CYS A 1 105 ? 8.509 -5.492 -6.095 1.00 91.38 105 CYS A CA 1
ATOM 893 C C . CYS A 1 105 ? 7.823 -4.280 -5.446 1.00 91.38 105 CYS A C 1
ATOM 895 O O . CYS A 1 105 ? 8.222 -3.133 -5.660 1.00 91.38 105 CYS A O 1
ATOM 897 N N . ILE A 1 106 ? 6.779 -4.507 -4.648 1.00 93.50 106 ILE A N 1
ATOM 898 C CA . ILE A 1 106 ? 6.009 -3.407 -4.051 1.00 93.50 106 ILE A CA 1
ATOM 899 C C . ILE A 1 106 ? 6.873 -2.544 -3.124 1.00 93.50 106 ILE A C 1
ATOM 901 O O . ILE A 1 106 ? 6.721 -1.319 -3.120 1.00 93.50 106 ILE A O 1
ATOM 905 N N . GLY A 1 107 ? 7.798 -3.155 -2.379 1.00 91.81 107 GLY A N 1
ATOM 906 C CA . GLY A 1 107 ? 8.761 -2.440 -1.545 1.00 91.81 107 GLY A CA 1
ATOM 907 C C . GLY A 1 107 ? 9.671 -1.518 -2.355 1.00 91.81 107 GLY A C 1
ATOM 908 O O . GLY A 1 107 ? 9.833 -0.345 -2.003 1.00 91.81 107 GLY A O 1
ATOM 909 N N . ASP A 1 108 ? 10.190 -2.005 -3.481 1.00 91.38 108 ASP A N 1
ATOM 910 C CA . ASP A 1 108 ? 11.017 -1.219 -4.399 1.00 91.38 108 ASP A CA 1
ATOM 911 C C . ASP A 1 108 ? 10.209 -0.099 -5.073 1.00 91.38 108 ASP A C 1
ATOM 913 O O . ASP A 1 108 ? 10.663 1.043 -5.106 1.00 91.38 108 ASP A O 1
ATOM 917 N N . MET A 1 109 ? 8.976 -0.371 -5.521 1.00 93.31 109 MET A N 1
ATOM 918 C CA . MET A 1 109 ? 8.081 0.661 -6.069 1.00 93.31 109 MET A CA 1
ATOM 919 C C . MET A 1 109 ? 7.800 1.764 -5.046 1.00 93.31 109 MET A C 1
ATOM 921 O O . MET A 1 109 ? 7.852 2.950 -5.364 1.00 93.31 109 MET A O 1
ATOM 925 N N . CYS A 1 110 ? 7.516 1.391 -3.796 1.00 93.25 110 CYS A N 1
ATOM 926 C CA . CYS A 1 110 ? 7.312 2.360 -2.723 1.00 93.25 110 CYS A CA 1
ATOM 927 C C . CYS A 1 110 ? 8.579 3.169 -2.434 1.00 93.25 110 CYS A C 1
ATOM 929 O O . CYS A 1 110 ? 8.478 4.328 -2.035 1.00 93.25 110 CYS A O 1
ATOM 931 N N . SER A 1 111 ? 9.757 2.572 -2.612 1.00 90.25 111 SER A N 1
ATOM 932 C CA . SER A 1 111 ? 11.043 3.245 -2.437 1.00 90.25 111 SER A CA 1
ATOM 933 C C . SER A 1 111 ? 11.313 4.230 -3.575 1.00 90.25 111 SER A C 1
ATOM 935 O O . SER A 1 111 ? 11.685 5.364 -3.302 1.00 90.25 111 SER A O 1
ATOM 937 N N . GLU A 1 112 ? 11.012 3.881 -4.824 1.00 90.56 112 GLU A N 1
ATOM 938 C CA . GLU A 1 112 ? 11.093 4.814 -5.958 1.00 90.56 112 GLU A CA 1
ATOM 939 C C . GLU A 1 112 ? 10.097 5.976 -5.802 1.00 90.56 112 GLU A C 1
ATOM 941 O O . GLU A 1 112 ? 10.428 7.146 -5.987 1.00 90.56 112 GLU A O 1
ATOM 946 N N . LEU A 1 113 ? 8.870 5.685 -5.368 1.00 91.19 113 LEU A N 1
ATOM 947 C CA . LEU A 1 113 ? 7.867 6.723 -5.130 1.00 91.19 113 LEU A CA 1
ATOM 948 C C . LEU A 1 113 ? 8.186 7.589 -3.909 1.00 91.19 113 LEU A C 1
ATOM 950 O O . LEU A 1 113 ? 7.768 8.751 -3.871 1.00 91.19 113 LEU A O 1
ATOM 954 N N . SER A 1 114 ? 8.950 7.066 -2.944 1.00 87.12 114 SER A N 1
ATOM 955 C CA . SER A 1 114 ? 9.373 7.807 -1.752 1.00 87.12 114 SER A CA 1
ATOM 956 C C . SER A 1 114 ? 10.123 9.089 -2.114 1.00 87.12 114 SER A C 1
ATOM 958 O O . SER A 1 114 ? 9.928 10.117 -1.464 1.00 87.12 114 SER A O 1
ATOM 960 N N . GLU A 1 115 ? 10.863 9.074 -3.226 1.00 86.69 115 GLU A N 1
ATOM 961 C CA . GLU A 1 115 ? 11.600 10.231 -3.733 1.00 86.69 115 GLU A CA 1
ATOM 962 C C . GLU A 1 115 ? 10.664 11.381 -4.120 1.00 86.69 115 GLU A C 1
ATOM 964 O O . GLU A 1 115 ? 10.937 12.552 -3.864 1.00 86.69 115 GLU A O 1
ATOM 969 N N . SER A 1 116 ? 9.501 11.043 -4.681 1.00 85.00 116 SER A N 1
ATOM 970 C CA . SER A 1 116 ? 8.461 12.012 -5.041 1.00 85.00 116 SER A CA 1
ATOM 971 C C . SER A 1 116 ? 7.597 12.437 -3.847 1.00 85.00 116 SER A C 1
ATOM 973 O O . SER A 1 116 ? 7.026 13.531 -3.824 1.00 85.00 116 SER A O 1
ATOM 975 N N . TRP A 1 117 ? 7.479 11.574 -2.837 1.00 85.81 117 TRP A N 1
ATOM 976 C CA . TRP A 1 117 ? 6.657 11.802 -1.652 1.00 85.81 117 TRP A CA 1
ATOM 977 C C . TRP A 1 117 ? 7.387 12.595 -0.570 1.00 85.81 117 TRP A C 1
ATOM 979 O O . TRP A 1 117 ? 6.742 13.295 0.222 1.00 85.81 117 TRP A O 1
ATOM 989 N N . ASN A 1 118 ? 8.708 12.503 -0.501 1.00 85.38 118 ASN A N 1
ATOM 990 C CA . ASN A 1 118 ? 9.506 13.281 0.423 1.00 85.38 118 ASN A CA 1
ATOM 991 C C . ASN A 1 118 ? 9.796 14.661 -0.198 1.00 85.38 118 ASN A C 1
ATOM 993 O O . ASN A 1 118 ? 10.613 14.761 -1.112 1.00 85.38 118 ASN A O 1
ATOM 997 N N . PRO A 1 119 ? 9.181 15.757 0.294 1.00 85.44 119 PRO A N 1
ATOM 998 C CA . PRO A 1 119 ? 9.391 17.087 -0.286 1.00 85.44 119 PRO A CA 1
ATOM 999 C C . PRO A 1 119 ? 10.835 17.592 -0.133 1.00 85.44 119 PRO A C 1
ATOM 1001 O O . PRO A 1 119 ? 11.180 18.613 -0.717 1.00 85.44 119 PRO A O 1
ATOM 1004 N N . TYR A 1 120 ? 11.654 16.886 0.651 1.00 85.38 120 TYR A N 1
ATOM 1005 C CA . TYR A 1 120 ? 13.043 17.207 0.946 1.00 85.38 120 TYR A CA 1
ATOM 1006 C C . TYR A 1 120 ? 14.040 16.299 0.212 1.00 85.38 120 TYR A C 1
ATOM 1008 O O . TYR A 1 120 ? 15.232 16.411 0.467 1.00 85.38 120 TYR A O 1
ATOM 1016 N N . TYR A 1 121 ? 13.588 15.397 -0.672 1.00 83.62 121 TYR A N 1
ATOM 1017 C CA . TYR A 1 121 ? 14.473 14.423 -1.329 1.00 83.62 121 TYR A CA 1
ATOM 1018 C C . TYR A 1 121 ? 15.638 15.090 -2.084 1.00 83.62 121 TYR A C 1
ATOM 1020 O O . TYR A 1 121 ? 16.763 14.613 -2.042 1.00 83.62 121 TYR A O 1
ATOM 1028 N N . TRP A 1 122 ? 15.378 16.229 -2.732 1.00 86.38 122 TRP A N 1
ATOM 1029 C CA . TRP A 1 122 ? 16.373 16.970 -3.517 1.00 86.38 122 TRP A CA 1
ATOM 1030 C C . TRP A 1 122 ? 17.157 18.016 -2.712 1.00 86.38 122 TRP A C 1
ATOM 1032 O O . TRP A 1 122 ? 17.894 18.809 -3.300 1.00 86.38 122 TRP A O 1
ATOM 1042 N N . GLU A 1 123 ? 16.959 18.087 -1.395 1.00 89.06 123 GLU A N 1
ATOM 1043 C CA . GLU A 1 123 ? 17.721 19.000 -0.546 1.00 89.06 123 GLU A CA 1
ATOM 1044 C C . GLU A 1 123 ? 19.086 18.403 -0.188 1.00 89.06 123 GLU A C 1
ATOM 1046 O O . GLU A 1 123 ? 19.235 17.196 -0.029 1.00 89.06 123 GLU A O 1
ATOM 1051 N N . ASP A 1 124 ? 20.087 19.270 -0.034 1.00 91.56 124 ASP A N 1
ATOM 1052 C CA . ASP A 1 124 ? 21.413 18.889 0.462 1.00 91.56 124 ASP A CA 1
ATOM 1053 C C . ASP A 1 124 ? 21.342 18.669 1.983 1.00 91.56 124 ASP A C 1
ATOM 1055 O O . ASP A 1 124 ? 21.616 19.566 2.787 1.00 91.56 124 ASP A O 1
ATOM 1059 N N . ILE A 1 125 ? 20.850 17.491 2.369 1.00 90.81 125 ILE A N 1
ATOM 1060 C CA . ILE A 1 125 ? 20.684 17.041 3.754 1.00 90.81 125 ILE A CA 1
ATOM 1061 C C . ILE A 1 125 ? 21.538 15.801 4.013 1.00 90.81 125 ILE A C 1
ATOM 1063 O O . ILE A 1 125 ? 21.892 15.070 3.092 1.00 90.81 125 ILE A O 1
ATOM 1067 N N . SER A 1 126 ? 21.879 15.548 5.278 1.00 92.75 126 SER A N 1
ATOM 1068 C CA . SER A 1 126 ? 22.607 14.323 5.626 1.00 92.75 126 SER A CA 1
ATOM 1069 C C . SER A 1 126 ? 21.730 13.078 5.476 1.00 92.75 126 SER A C 1
ATOM 1071 O O . SER A 1 126 ? 20.512 13.161 5.636 1.00 92.75 126 SER A O 1
ATOM 1073 N N . ASP A 1 127 ? 22.349 11.910 5.297 1.00 88.75 127 ASP A N 1
ATOM 1074 C CA . ASP A 1 127 ? 21.642 10.619 5.250 1.00 88.75 127 ASP A CA 1
ATOM 1075 C C . ASP A 1 127 ? 20.748 10.405 6.486 1.00 88.75 127 ASP A C 1
ATOM 1077 O O . ASP A 1 127 ? 19.583 10.047 6.369 1.00 88.75 127 ASP A O 1
ATOM 1081 N N . GLU A 1 128 ? 21.237 10.744 7.685 1.00 93.06 128 GLU A N 1
ATOM 1082 C CA . GLU A 1 128 ? 20.443 10.656 8.921 1.00 93.06 128 GLU A CA 1
ATOM 1083 C C . GLU A 1 128 ? 19.206 11.577 8.891 1.00 93.06 128 GLU A C 1
ATOM 1085 O O . GLU A 1 128 ? 18.137 11.246 9.412 1.00 93.06 128 GLU A O 1
ATOM 1090 N N . GLN A 1 129 ? 19.341 12.776 8.316 1.00 91.06 129 GLN A N 1
ATOM 1091 C CA . GLN A 1 129 ? 18.204 13.676 8.141 1.00 91.06 129 GLN A CA 1
ATOM 1092 C C . GLN A 1 129 ? 17.241 13.123 7.097 1.00 91.06 129 GLN A C 1
ATOM 1094 O O . GLN A 1 129 ? 16.032 13.213 7.305 1.00 91.06 129 GLN A O 1
ATOM 1099 N N . PHE A 1 130 ? 17.759 12.549 6.016 1.00 89.31 130 PHE A N 1
ATOM 1100 C CA . PHE A 1 130 ? 16.970 11.914 4.977 1.00 89.31 130 PHE A CA 1
ATOM 1101 C C . PHE A 1 130 ? 16.132 10.759 5.532 1.00 89.31 130 PHE A C 1
ATOM 1103 O O . PHE A 1 130 ? 14.913 10.793 5.388 1.00 89.31 130 PHE A O 1
ATOM 1110 N N . GLU A 1 131 ? 16.741 9.817 6.254 1.00 89.31 131 GLU A N 1
ATOM 1111 C CA . GLU A 1 131 ? 16.057 8.677 6.882 1.00 89.31 131 GLU A CA 1
ATOM 1112 C C . GLU A 1 131 ? 14.928 9.147 7.807 1.00 89.31 131 GLU A C 1
ATOM 1114 O O . GLU A 1 131 ? 13.779 8.742 7.651 1.00 89.31 131 GLU A O 1
ATOM 1119 N N . LYS A 1 132 ? 15.196 10.121 8.687 1.00 91.19 132 LYS A N 1
ATOM 1120 C CA . LYS A 1 132 ? 14.166 10.711 9.564 1.00 91.19 132 LYS A CA 1
ATOM 1121 C C . LYS A 1 132 ? 13.009 11.346 8.793 1.00 91.19 132 LYS A C 1
ATOM 1123 O O . LYS A 1 132 ? 11.886 11.420 9.300 1.00 91.19 132 LYS A O 1
ATOM 1128 N N . ARG A 1 133 ? 13.270 11.895 7.604 1.00 89.31 133 ARG A N 1
ATOM 1129 C CA . ARG A 1 133 ? 12.230 12.467 6.740 1.00 89.31 133 ARG A CA 1
ATOM 1130 C C . ARG A 1 133 ? 11.467 11.374 6.009 1.00 89.31 133 ARG A C 1
ATOM 1132 O O . ARG A 1 133 ? 10.244 11.472 5.955 1.00 89.31 133 ARG A O 1
ATOM 1139 N N . ASP A 1 134 ? 12.141 10.346 5.515 1.00 88.75 134 ASP A N 1
ATOM 1140 C CA . ASP A 1 134 ? 11.487 9.194 4.900 1.00 88.75 134 ASP A CA 1
ATOM 1141 C C . ASP A 1 134 ? 10.546 8.508 5.901 1.00 88.75 134 ASP A C 1
ATOM 1143 O O . ASP A 1 134 ? 9.350 8.385 5.636 1.00 88.75 134 ASP A O 1
ATOM 1147 N N . GLU A 1 135 ? 11.014 8.253 7.124 1.00 90.31 135 GLU A N 1
ATOM 1148 C CA . GLU A 1 135 ? 10.186 7.728 8.216 1.00 90.31 135 GLU A CA 1
ATOM 1149 C C . GLU A 1 135 ? 8.983 8.640 8.520 1.00 90.31 135 GLU A C 1
ATOM 1151 O O . GLU A 1 135 ? 7.853 8.224 8.801 1.00 90.31 135 GLU A O 1
ATOM 1156 N N . GLN A 1 136 ? 9.198 9.954 8.463 1.00 91.94 136 GLN A N 1
ATOM 1157 C CA . GLN A 1 136 ? 8.137 10.909 8.735 1.00 91.94 136 GLN A CA 1
ATOM 1158 C C . GLN A 1 136 ? 7.069 10.928 7.632 1.00 91.94 136 GLN A C 1
ATOM 1160 O O . GLN A 1 136 ? 5.881 11.042 7.966 1.00 91.94 136 GLN A O 1
ATOM 1165 N N . PHE A 1 137 ? 7.465 10.882 6.359 1.00 91.75 137 PHE A N 1
ATOM 1166 C CA . PHE A 1 137 ? 6.609 11.187 5.206 1.00 91.75 137 PHE A CA 1
ATOM 1167 C C . PHE A 1 137 ? 6.165 9.973 4.393 1.00 91.75 137 PHE A C 1
ATOM 1169 O O . PHE A 1 137 ? 5.068 10.009 3.826 1.00 91.75 137 PHE A O 1
ATOM 1176 N N . CYS A 1 138 ? 6.975 8.926 4.353 1.00 93.19 138 CYS A N 1
ATOM 1177 C CA . CYS A 1 138 ? 6.781 7.763 3.502 1.00 93.19 138 CYS A CA 1
ATOM 1178 C C . CYS A 1 138 ? 6.281 6.561 4.302 1.00 93.19 138 CYS A C 1
ATOM 1180 O O . CYS A 1 138 ? 5.365 5.889 3.831 1.00 93.19 138 CYS A O 1
ATOM 1182 N N . ASP A 1 139 ? 6.754 6.341 5.535 1.00 93.88 139 ASP A N 1
ATOM 1183 C CA . ASP A 1 139 ? 6.307 5.196 6.347 1.00 93.88 139 ASP A CA 1
ATOM 1184 C C . ASP A 1 139 ? 4.794 5.111 6.542 1.00 93.88 139 ASP A C 1
ATOM 1186 O O . ASP A 1 139 ? 4.261 4.011 6.434 1.00 93.88 139 ASP A O 1
ATOM 1190 N N . PRO A 1 140 ? 4.038 6.205 6.771 1.00 95.19 140 PRO A N 1
ATOM 1191 C CA . PRO A 1 140 ? 2.585 6.093 6.874 1.00 95.19 140 PRO A CA 1
ATOM 1192 C C . PRO A 1 140 ? 1.936 5.538 5.600 1.00 95.19 140 PRO A C 1
ATOM 1194 O O . PRO A 1 140 ? 0.949 4.811 5.681 1.00 95.19 140 PRO A O 1
ATOM 1197 N N . VAL A 1 141 ? 2.493 5.873 4.431 1.00 96.19 141 VAL A N 1
ATOM 1198 C CA . VAL A 1 141 ? 2.020 5.401 3.124 1.00 96.19 141 VAL A CA 1
ATOM 1199 C C . VAL A 1 141 ? 2.428 3.942 2.923 1.00 96.19 141 VAL A C 1
ATOM 1201 O O . VAL A 1 141 ? 1.557 3.105 2.692 1.00 96.19 141 VAL A O 1
ATOM 1204 N N . LYS A 1 142 ? 3.719 3.624 3.112 1.00 95.06 142 LYS A N 1
ATOM 1205 C CA . LYS A 1 142 ? 4.274 2.259 3.052 1.00 95.06 142 LYS A CA 1
ATOM 1206 C C . LYS A 1 142 ? 3.507 1.314 3.981 1.00 95.06 142 LYS A C 1
ATOM 1208 O O . LYS A 1 142 ? 3.122 0.228 3.571 1.00 95.06 142 LYS A O 1
ATOM 1213 N N . CYS A 1 143 ? 3.201 1.767 5.195 1.00 93.94 143 CYS A N 1
ATOM 1214 C CA . CYS A 1 143 ? 2.433 1.027 6.190 1.00 93.94 143 CYS A CA 1
ATOM 1215 C C . CYS A 1 143 ? 1.010 0.714 5.709 1.00 93.94 143 CYS A C 1
ATOM 1217 O O . CYS A 1 143 ? 0.586 -0.430 5.827 1.00 93.94 143 CYS A O 1
ATOM 1219 N N . CYS A 1 144 ? 0.293 1.676 5.112 1.00 95.81 144 CYS A N 1
ATOM 1220 C CA . CYS A 1 144 ? -1.035 1.413 4.540 1.00 95.81 144 CYS A CA 1
ATOM 1221 C C . CYS A 1 144 ? -0.976 0.383 3.407 1.00 95.81 144 CYS A C 1
ATOM 1223 O O . CYS A 1 144 ? -1.799 -0.530 3.363 1.00 95.81 144 CYS A O 1
ATOM 1225 N N . ILE A 1 145 ? -0.008 0.540 2.500 1.00 96.12 145 ILE A N 1
ATOM 1226 C CA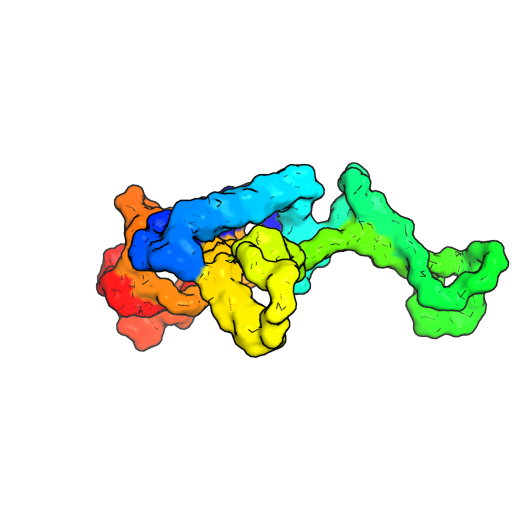 . ILE A 1 145 ? 0.156 -0.321 1.326 1.00 96.12 145 ILE A CA 1
ATOM 1227 C C . ILE A 1 145 ? 0.530 -1.741 1.755 1.00 96.12 145 ILE A C 1
ATOM 1229 O O . ILE A 1 145 ? -0.172 -2.677 1.381 1.00 96.12 145 ILE A O 1
ATOM 1233 N N . ARG A 1 146 ? 1.577 -1.908 2.573 1.00 93.94 146 ARG A N 1
ATOM 1234 C CA . ARG A 1 146 ? 2.016 -3.214 3.088 1.00 93.94 146 ARG A CA 1
ATOM 1235 C C . ARG A 1 146 ? 0.905 -3.894 3.871 1.00 93.94 146 ARG A C 1
ATOM 1237 O O . ARG A 1 146 ? 0.558 -5.022 3.550 1.00 93.94 146 ARG A O 1
ATOM 1244 N N . ALA A 1 147 ? 0.278 -3.182 4.811 1.00 91.62 147 ALA A N 1
ATOM 1245 C CA . ALA A 1 147 ? -0.785 -3.760 5.620 1.00 91.62 147 ALA A CA 1
ATOM 1246 C C . ALA A 1 147 ? -1.961 -4.242 4.764 1.00 91.62 147 ALA A C 1
ATOM 1248 O O . ALA A 1 147 ? -2.484 -5.327 4.983 1.00 91.62 147 ALA A O 1
ATOM 1249 N N . GLY A 1 148 ? -2.371 -3.463 3.762 1.00 92.81 148 GLY A N 1
ATOM 1250 C CA . GLY A 1 148 ? -3.426 -3.906 2.860 1.00 92.81 148 GLY A CA 1
ATOM 1251 C C . GLY A 1 148 ? -3.018 -5.109 2.005 1.00 92.81 148 GLY A C 1
ATOM 1252 O O . GLY A 1 148 ? -3.863 -5.962 1.751 1.00 92.81 148 GLY A O 1
ATOM 1253 N N . LEU A 1 149 ? -1.752 -5.187 1.576 1.00 91.50 149 LEU A N 1
ATOM 1254 C CA . LEU A 1 149 ? -1.250 -6.287 0.750 1.00 91.50 149 LEU A CA 1
ATOM 1255 C C . LEU A 1 149 ? -1.267 -7.586 1.549 1.00 91.50 149 LEU A C 1
ATOM 1257 O O . LEU A 1 149 ? -1.841 -8.579 1.105 1.00 91.50 149 LEU A O 1
ATOM 1261 N N . ASP A 1 150 ? -0.716 -7.529 2.759 1.00 87.31 150 ASP A N 1
ATOM 1262 C CA . ASP A 1 150 ? -0.668 -8.649 3.692 1.00 87.31 150 ASP A CA 1
ATOM 1263 C C . ASP A 1 150 ? -2.079 -9.112 4.059 1.00 87.31 150 ASP A C 1
ATOM 1265 O O . ASP A 1 150 ? -2.340 -10.306 4.145 1.00 87.31 150 ASP A O 1
ATOM 1269 N N . MET A 1 151 ? -3.037 -8.197 4.204 1.00 85.56 151 MET A N 1
ATOM 1270 C CA . MET A 1 151 ? -4.424 -8.570 4.491 1.00 85.56 151 MET A CA 1
ATOM 1271 C C . MET A 1 151 ? -5.166 -9.191 3.301 1.00 85.56 151 MET A C 1
ATOM 1273 O O . MET A 1 151 ? -6.188 -9.852 3.497 1.00 85.56 151 MET A O 1
ATOM 1277 N N . ALA A 1 152 ? -4.711 -8.954 2.072 1.00 86.31 152 ALA A N 1
ATOM 1278 C CA . ALA A 1 152 ? -5.452 -9.308 0.866 1.00 86.31 152 ALA A CA 1
ATOM 1279 C C . ALA A 1 152 ? -4.871 -10.495 0.085 1.00 86.31 152 ALA A C 1
ATOM 1281 O O . ALA A 1 152 ? -5.618 -11.161 -0.642 1.00 86.31 152 ALA A O 1
ATOM 1282 N N . VAL A 1 153 ? -3.569 -10.766 0.207 1.00 79.81 153 VAL A N 1
ATOM 1283 C CA . VAL A 1 153 ? -2.844 -11.761 -0.598 1.00 79.81 153 VAL A CA 1
ATOM 1284 C C . VAL A 1 153 ? -2.304 -12.895 0.279 1.00 79.81 153 VAL A C 1
ATOM 1286 O O . VAL A 1 153 ? -1.910 -12.687 1.421 1.00 79.81 153 VAL A O 1
ATOM 1289 N N . GLU A 1 154 ? -2.301 -14.120 -0.260 1.00 71.38 154 GLU A N 1
ATOM 1290 C CA . GLU A 1 154 ? -1.702 -15.296 0.385 1.00 71.38 154 GLU A CA 1
ATOM 1291 C C . GLU A 1 154 ? -0.390 -15.709 -0.321 1.00 71.38 154 GLU A C 1
ATOM 1293 O O . GLU A 1 154 ? -0.348 -15.690 -1.558 1.00 71.38 154 GLU A O 1
ATOM 1298 N N . PRO A 1 155 ? 0.642 -16.157 0.430 1.00 60.72 155 PRO A N 1
ATOM 1299 C CA . PRO A 1 155 ? 0.695 -16.225 1.894 1.00 60.72 155 PRO A CA 1
ATOM 1300 C C . PRO A 1 155 ? 0.853 -14.833 2.530 1.00 60.72 155 PRO A C 1
ATOM 1302 O O . PRO A 1 155 ? 1.675 -14.037 2.092 1.00 60.72 155 PRO A O 1
ATOM 1305 N N . SER A 1 156 ? 0.067 -14.567 3.573 1.00 61.53 156 SER A N 1
ATOM 1306 C CA . SER A 1 156 ? 0.210 -13.365 4.395 1.00 61.53 156 SER A CA 1
ATOM 1307 C C . SER A 1 156 ? 1.216 -13.631 5.511 1.00 61.53 156 SER A C 1
ATOM 1309 O O . SER A 1 156 ? 1.100 -14.639 6.211 1.00 61.53 156 SER A O 1
ATOM 1311 N N . GLU A 1 157 ? 2.192 -12.741 5.692 1.00 58.88 157 GLU A N 1
ATOM 1312 C CA . GLU A 1 157 ? 3.067 -12.750 6.880 1.00 58.88 157 GLU A CA 1
ATOM 1313 C C . GLU A 1 157 ? 2.398 -12.118 8.104 1.00 58.88 157 GLU A C 1
ATOM 1315 O O . GLU A 1 157 ? 2.914 -12.203 9.220 1.00 58.88 157 GLU A O 1
ATOM 1320 N N . GLY A 1 158 ? 1.227 -11.531 7.878 1.00 61.78 158 GLY A N 1
ATOM 1321 C CA . GLY A 1 158 ? 0.425 -10.884 8.877 1.00 61.78 158 GLY A CA 1
ATOM 1322 C C . GLY A 1 158 ? 0.857 -9.458 9.211 1.00 61.78 158 GLY A C 1
ATOM 1323 O O . GLY A 1 158 ? 2.016 -9.066 9.065 1.00 61.78 158 GLY A O 1
ATOM 1324 N N . VAL A 1 159 ? -0.100 -8.650 9.667 1.00 66.06 159 VAL A N 1
ATOM 1325 C CA . VAL A 1 159 ? 0.127 -7.280 10.124 1.00 66.06 159 VAL A CA 1
ATOM 1326 C C . VAL A 1 159 ? 0.014 -7.162 11.640 1.00 66.06 159 VAL A C 1
ATOM 1328 O O . VAL A 1 159 ? -1.062 -7.213 12.243 1.00 66.06 159 VAL A O 1
ATOM 1331 N N . ILE A 1 160 ? 1.146 -6.882 12.278 1.00 64.75 160 ILE A N 1
ATOM 1332 C CA . ILE A 1 160 ? 1.203 -6.611 13.714 1.00 64.75 160 ILE A CA 1
ATOM 1333 C C . ILE A 1 160 ? 0.839 -5.147 13.983 1.00 64.75 160 ILE A C 1
ATOM 1335 O O . ILE A 1 160 ? 1.327 -4.232 13.323 1.00 64.75 160 ILE A O 1
ATOM 1339 N N . GLY A 1 161 ? 0.046 -4.914 15.033 1.00 72.50 161 GLY A N 1
ATOM 1340 C CA . GLY A 1 161 ? -0.080 -3.585 15.646 1.00 72.50 161 GLY A CA 1
ATOM 1341 C C . GLY A 1 161 ? -1.461 -2.947 15.565 1.00 72.50 161 GLY A C 1
ATOM 1342 O O . GLY A 1 161 ? -1.633 -1.834 16.062 1.00 72.50 161 GLY A O 1
ATOM 1343 N N . PHE A 1 162 ? -2.453 -3.643 15.015 1.00 81.81 162 PHE A N 1
ATOM 1344 C CA . PHE A 1 162 ? -3.843 -3.204 15.087 1.00 81.81 162 PHE A CA 1
ATOM 1345 C C . PHE A 1 162 ? -4.503 -3.648 16.383 1.00 81.81 162 PHE A C 1
ATOM 1347 O O . PHE A 1 162 ? -4.228 -4.721 16.913 1.00 81.81 162 PHE A O 1
ATOM 1354 N N . MET A 1 163 ? -5.434 -2.845 16.877 1.00 85.88 163 MET A N 1
ATOM 1355 C CA . MET A 1 163 ? -6.417 -3.289 17.853 1.00 85.88 163 MET A CA 1
ATOM 1356 C C . MET A 1 163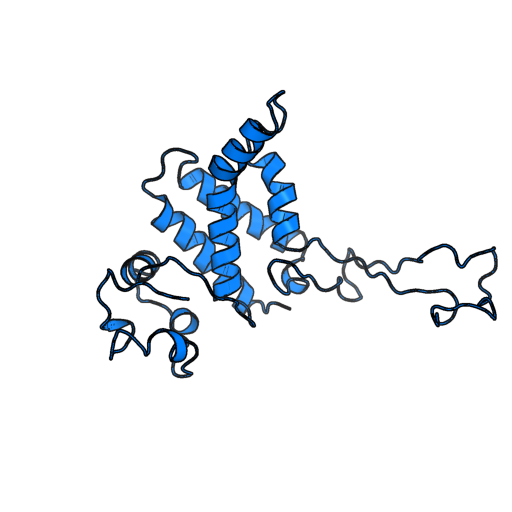 ? -7.746 -3.626 17.166 1.00 85.88 163 MET A C 1
ATOM 1358 O O . MET A 1 163 ? -8.085 -3.050 16.130 1.00 85.88 163 MET A O 1
ATOM 1362 N N . ALA A 1 164 ? -8.571 -4.479 17.779 1.00 84.44 164 ALA A N 1
ATOM 1363 C CA . ALA A 1 164 ? -9.933 -4.755 17.296 1.00 84.44 164 ALA A CA 1
ATOM 1364 C C . ALA A 1 164 ? -10.754 -3.467 17.103 1.00 84.44 164 ALA A C 1
ATOM 1366 O O . ALA A 1 164 ? -11.522 -3.332 16.147 1.00 84.44 164 ALA A O 1
ATOM 1367 N N . GLY A 1 165 ? -10.545 -2.476 17.976 1.00 88.62 165 GLY A N 1
ATOM 1368 C CA . GLY A 1 165 ? -11.159 -1.161 17.842 1.00 88.62 165 GLY A CA 1
ATOM 1369 C C . GLY A 1 165 ? -10.695 -0.381 16.610 1.00 88.62 165 GLY A C 1
ATOM 1370 O O . GLY A 1 165 ? -11.448 0.459 16.128 1.00 88.62 165 GLY A O 1
ATOM 1371 N N . ASP A 1 166 ? -9.488 -0.611 16.097 1.00 91.25 166 ASP A N 1
ATOM 1372 C CA . ASP A 1 166 ? -8.969 0.067 14.902 1.00 91.25 166 ASP A CA 1
ATOM 1373 C C . ASP A 1 166 ? -9.665 -0.463 13.649 1.00 91.25 166 ASP A C 1
ATOM 1375 O O . ASP A 1 166 ? -10.217 0.320 12.875 1.00 91.25 166 ASP A O 1
ATOM 1379 N N . ILE A 1 167 ? -9.766 -1.789 13.531 1.00 91.19 167 ILE A N 1
ATOM 1380 C CA . ILE A 1 167 ? -10.473 -2.459 12.433 1.00 91.19 167 ILE A CA 1
ATOM 1381 C C . ILE A 1 167 ? -11.960 -2.079 12.421 1.00 91.19 167 ILE A C 1
ATOM 1383 O O . ILE A 1 167 ? -12.499 -1.710 11.382 1.00 91.19 167 ILE A O 1
ATOM 1387 N N . ARG A 1 168 ? -12.631 -2.041 13.579 1.00 91.31 168 ARG A N 1
ATOM 1388 C CA . ARG A 1 168 ? -14.030 -1.569 13.653 1.00 91.31 168 ARG A CA 1
ATOM 1389 C C . ARG A 1 168 ? -14.191 -0.109 13.232 1.00 91.31 168 ARG A C 1
ATOM 1391 O O . ARG A 1 168 ? -15.211 0.250 12.656 1.00 91.31 168 ARG A O 1
ATOM 1398 N N . ARG A 1 169 ? -13.198 0.746 13.502 1.00 95.00 169 ARG A N 1
ATOM 1399 C CA . ARG A 1 169 ? -13.216 2.137 13.021 1.00 95.00 169 ARG A CA 1
ATOM 1400 C C . ARG A 1 169 ? -12.985 2.231 11.514 1.00 95.00 169 ARG A C 1
ATOM 1402 O O . ARG A 1 169 ? -13.519 3.155 10.910 1.00 95.00 169 ARG A O 1
ATOM 1409 N N . MET A 1 170 ? -12.210 1.318 10.925 1.00 95.25 170 MET A N 1
ATOM 1410 C CA . MET A 1 170 ? -12.031 1.194 9.469 1.00 95.25 170 MET A CA 1
ATOM 1411 C C . MET A 1 170 ? -13.309 0.735 8.759 1.00 95.25 170 MET A C 1
ATOM 1413 O O . MET A 1 170 ? -13.568 1.183 7.642 1.00 95.25 170 MET A O 1
ATOM 1417 N N . TYR A 1 171 ? -14.116 -0.095 9.423 1.00 95.31 171 TYR A N 1
ATOM 1418 C CA . TYR A 1 171 ? -15.337 -0.698 8.884 1.00 95.31 171 TYR A CA 1
ATOM 1419 C C . TYR A 1 171 ? -16.556 -0.436 9.787 1.00 95.31 171 TYR A C 1
ATOM 1421 O O . TYR A 1 171 ? -17.082 -1.368 10.405 1.00 95.31 171 TYR A O 1
ATOM 1429 N N . PRO A 1 172 ? -17.017 0.826 9.909 1.00 94.81 172 PRO A N 1
ATOM 1430 C CA . PRO A 1 172 ? -18.180 1.168 10.733 1.00 94.81 172 PRO A CA 1
ATOM 1431 C C . PRO A 1 172 ? -19.481 0.485 10.282 1.00 94.81 172 PRO A C 1
ATOM 1433 O O . PRO A 1 172 ? -20.411 0.358 11.074 1.00 94.81 172 PRO A O 1
ATOM 1436 N N . GLU A 1 173 ? -19.553 0.050 9.026 1.00 95.12 173 GLU A N 1
ATOM 1437 C CA . GLU A 1 173 ? -20.661 -0.709 8.445 1.00 95.12 173 GLU A CA 1
ATOM 1438 C C . GLU A 1 173 ? -20.667 -2.199 8.826 1.00 95.12 173 GLU A C 1
ATOM 1440 O O . GLU A 1 173 ? -21.658 -2.884 8.587 1.00 95.12 173 GLU A O 1
ATOM 1445 N N . GLY A 1 174 ? -19.582 -2.694 9.427 1.00 92.00 174 GLY A N 1
ATOM 1446 C CA . GLY A 1 174 ? -19.361 -4.108 9.718 1.00 92.00 174 GLY A CA 1
ATOM 1447 C C . GLY A 1 174 ? -18.072 -4.615 9.077 1.00 92.00 174 GLY A C 1
ATOM 1448 O O . GLY A 1 174 ? -17.779 -4.306 7.924 1.00 92.00 174 GLY A O 1
ATOM 1449 N N . VAL A 1 175 ? -17.292 -5.390 9.835 1.00 89.75 175 VAL A N 1
ATOM 1450 C CA . VAL A 1 175 ? -16.005 -5.926 9.369 1.00 89.75 175 VAL A CA 1
ATOM 1451 C C . VAL A 1 175 ? -16.250 -7.050 8.354 1.00 89.75 175 VAL A C 1
ATOM 1453 O O . VAL A 1 175 ? -16.933 -8.012 8.705 1.00 89.75 175 VAL A O 1
ATOM 1456 N N . PRO A 1 176 ? -15.701 -6.960 7.129 1.00 89.75 176 PRO A N 1
ATOM 1457 C CA . PRO A 1 176 ? -15.857 -7.996 6.116 1.00 89.75 176 PRO A CA 1
ATOM 1458 C C . PRO A 1 176 ? -15.289 -9.356 6.531 1.00 89.75 176 PRO A C 1
ATOM 1460 O O . PRO A 1 176 ? -14.234 -9.434 7.164 1.00 89.75 176 PRO A O 1
ATOM 1463 N N . ASP A 1 177 ? -15.924 -10.433 6.063 1.00 84.94 177 ASP A N 1
ATOM 1464 C CA . ASP A 1 177 ? -15.496 -11.808 6.351 1.00 84.94 177 ASP A CA 1
ATOM 1465 C C . ASP A 1 177 ? -14.071 -12.105 5.876 1.00 84.94 177 ASP A C 1
ATOM 1467 O O . ASP A 1 177 ? -13.363 -12.892 6.491 1.00 84.94 177 ASP A O 1
ATOM 1471 N N . TRP A 1 178 ? -13.601 -11.460 4.805 1.00 84.19 178 TRP A N 1
ATOM 1472 C CA . TRP A 1 178 ? -12.232 -11.663 4.327 1.00 84.19 178 TRP A CA 1
ATOM 1473 C C . TRP A 1 178 ? -11.171 -11.103 5.290 1.00 84.19 178 TRP A C 1
ATOM 1475 O O . TRP A 1 178 ? -10.055 -11.610 5.293 1.00 84.19 178 TRP A O 1
ATOM 1485 N N . ILE A 1 179 ? -11.523 -10.145 6.157 1.00 83.06 179 ILE A N 1
ATOM 1486 C CA . ILE A 1 179 ? -10.643 -9.640 7.229 1.00 83.06 179 ILE A CA 1
ATOM 1487 C C . ILE A 1 179 ? -10.680 -10.560 8.439 1.00 83.06 179 ILE A C 1
ATOM 1489 O O . ILE A 1 179 ? -9.667 -10.759 9.092 1.00 83.06 179 ILE A O 1
ATOM 1493 N N . THR A 1 180 ? -11.844 -11.127 8.755 1.00 74.56 180 THR A N 1
ATOM 1494 C CA . THR A 1 180 ? -12.020 -12.044 9.893 1.00 74.56 180 THR A CA 1
ATOM 1495 C C . THR A 1 180 ? -11.807 -13.506 9.516 1.00 74.56 180 THR A C 1
ATOM 1497 O O . THR A 1 180 ? -11.987 -14.386 10.356 1.00 74.56 180 THR A O 1
ATOM 1500 N N . GLY A 1 181 ? -11.402 -13.779 8.268 1.00 66.75 181 GLY A N 1
ATOM 1501 C CA . GLY A 1 181 ? -11.063 -15.103 7.735 1.00 66.75 181 GLY A CA 1
ATOM 1502 C C . GLY A 1 181 ? -12.276 -15.940 7.339 1.00 66.75 181 GLY A C 1
ATOM 1503 O O . GLY A 1 181 ? -12.108 -16.948 6.651 1.00 66.75 181 GLY A O 1
ATOM 1504 N N . GLY A 1 182 ? -13.483 -15.493 7.692 1.00 60.66 182 GLY A N 1
ATOM 1505 C CA . GLY A 1 182 ? -14.731 -16.224 7.520 1.00 60.66 182 GLY A CA 1
ATOM 1506 C C . GLY A 1 182 ? -14.815 -17.447 8.440 1.00 60.66 182 GLY A C 1
ATOM 1507 O O . GLY A 1 182 ? -14.208 -17.491 9.509 1.00 60.66 182 GLY A O 1
ATOM 1508 N N . ALA A 1 183 ? -15.585 -18.458 8.019 1.00 42.59 183 ALA A N 1
ATOM 1509 C CA . ALA A 1 183 ? -15.705 -19.740 8.727 1.00 42.59 183 ALA A CA 1
ATOM 1510 C C . ALA A 1 183 ? -14.414 -20.581 8.678 1.00 42.59 183 ALA A C 1
ATOM 1512 O O . ALA A 1 183 ? -14.189 -21.424 9.547 1.00 42.59 183 ALA A O 1
ATOM 1513 N N . ASP A 1 184 ? -13.556 -20.327 7.689 1.00 50.06 184 ASP A N 1
ATOM 1514 C CA . ASP A 1 184 ? -12.218 -20.891 7.636 1.00 50.06 184 ASP A CA 1
ATOM 1515 C C . ASP A 1 184 ? -11.332 -20.098 8.587 1.00 50.06 184 ASP A C 1
ATOM 1517 O O . ASP A 1 184 ? -10.921 -18.975 8.320 1.00 50.06 184 ASP A O 1
ATOM 1521 N N . HIS A 1 185 ? -11.093 -20.716 9.734 1.00 50.06 185 HIS A N 1
ATOM 1522 C CA . HIS A 1 185 ? -10.307 -20.349 10.906 1.00 50.06 185 HIS A CA 1
ATOM 1523 C C . HIS A 1 185 ? -8.871 -19.792 10.680 1.00 50.06 185 HIS A C 1
ATOM 1525 O O . HIS A 1 185 ? -7.983 -20.058 11.496 1.00 50.06 185 HIS A O 1
ATOM 1531 N N . ARG A 1 186 ? -8.618 -18.994 9.636 1.00 52.41 186 ARG A N 1
ATOM 1532 C CA . ARG A 1 186 ? -7.326 -18.397 9.247 1.00 52.41 186 ARG A CA 1
ATOM 1533 C C . ARG A 1 186 ? -6.688 -17.552 10.354 1.00 52.41 186 ARG A C 1
ATOM 1535 O O . ARG A 1 186 ? -5.472 -17.524 10.476 1.00 52.41 186 ARG A O 1
ATOM 1542 N N . TRP A 1 187 ? -7.503 -17.004 11.253 1.00 52.53 187 TRP A N 1
ATOM 1543 C CA . TRP A 1 187 ? -7.057 -16.227 12.420 1.00 52.53 187 TRP A CA 1
ATOM 1544 C C . TRP A 1 187 ? -7.056 -17.013 13.735 1.00 52.53 187 TRP A C 1
ATOM 1546 O O . TRP A 1 187 ? -6.653 -16.508 14.783 1.00 52.53 187 TRP A O 1
ATOM 1556 N N . SER A 1 188 ? -7.531 -18.263 13.710 1.00 44.91 188 SER A N 1
ATOM 1557 C CA . SER A 1 188 ? -7.772 -19.049 14.924 1.00 44.91 188 SER A CA 1
ATOM 1558 C C . SER A 1 188 ? -6.505 -19.489 15.643 1.00 44.91 188 SER A C 1
ATOM 1560 O O . SER A 1 188 ? -6.604 -19.906 16.790 1.00 44.91 188 SER A O 1
ATOM 1562 N N . TYR A 1 189 ? -5.336 -19.441 15.003 1.00 42.62 189 TYR A N 1
ATOM 1563 C CA . TYR A 1 189 ? -4.082 -19.806 15.661 1.00 42.62 189 TYR A CA 1
ATOM 1564 C C . TYR A 1 189 ? -3.471 -18.651 16.465 1.00 42.62 189 TYR A C 1
ATOM 1566 O O . TYR A 1 189 ? -2.790 -18.917 17.446 1.00 42.62 189 TYR A O 1
ATOM 1574 N N . TRP A 1 190 ? -3.787 -17.395 16.132 1.00 50.22 190 TRP A N 1
ATOM 1575 C CA . TRP A 1 190 ? -3.181 -16.204 16.748 1.00 50.22 190 TRP A CA 1
ATOM 1576 C C . TRP A 1 190 ? -4.067 -15.537 17.810 1.00 50.22 190 TRP A C 1
ATOM 1578 O O . TRP A 1 190 ? -3.572 -14.815 18.668 1.00 50.22 190 TRP A O 1
ATOM 1588 N N . MET A 1 191 ? -5.377 -15.816 17.792 1.00 48.47 191 MET A N 1
ATOM 1589 C CA . MET A 1 191 ? -6.343 -15.341 18.797 1.00 48.47 191 MET A CA 1
ATOM 1590 C C . MET A 1 191 ? -6.530 -16.304 19.989 1.00 48.47 191 MET A C 1
ATOM 1592 O O . MET A 1 191 ? -7.209 -15.959 20.955 1.00 48.47 191 MET A O 1
ATOM 1596 N N . LYS A 1 192 ? -5.958 -17.516 19.930 1.00 44.03 192 LYS A N 1
ATOM 1597 C CA . LYS A 1 192 ? -6.267 -18.617 20.864 1.00 44.03 192 LYS A CA 1
ATOM 1598 C C . LYS A 1 192 ? -5.708 -18.454 22.275 1.00 44.03 192 LYS A C 1
ATOM 1600 O O . LYS A 1 192 ? -6.312 -18.992 23.199 1.00 44.03 192 LYS A O 1
ATOM 1605 N N . ASP A 1 193 ? -4.614 -17.719 22.448 1.00 47.97 193 ASP A N 1
ATOM 1606 C CA . ASP A 1 193 ? -3.901 -17.749 23.729 1.00 47.97 193 ASP A CA 1
ATOM 1607 C C . ASP A 1 193 ? -4.357 -16.677 24.734 1.00 47.97 193 ASP A C 1
ATOM 1609 O O . ASP A 1 193 ? -4.052 -16.809 25.917 1.00 47.97 193 ASP A O 1
ATOM 1613 N N . GLU A 1 194 ? -5.157 -15.673 24.336 1.00 48.03 194 GLU A N 1
ATOM 1614 C CA . GLU A 1 194 ? -5.579 -14.610 25.274 1.00 48.03 194 GLU A CA 1
ATOM 1615 C C . GLU A 1 194 ? -7.082 -14.281 25.312 1.00 48.03 194 GLU A C 1
ATOM 1617 O O . GLU A 1 194 ? -7.536 -13.681 26.289 1.00 48.03 194 GLU A O 1
ATOM 1622 N N . LEU A 1 195 ? -7.900 -14.681 24.327 1.00 51.53 195 LEU A N 1
ATOM 1623 C CA . LEU A 1 195 ? -9.331 -14.337 24.305 1.00 51.53 195 LEU A CA 1
ATOM 1624 C C . LEU A 1 195 ? -10.187 -15.478 23.733 1.00 51.53 195 LEU A C 1
ATOM 1626 O O . LEU A 1 195 ? -10.271 -15.673 22.525 1.00 51.53 195 LEU A O 1
ATOM 1630 N N . ASN A 1 196 ? -10.897 -16.201 24.604 1.00 53.94 196 ASN A N 1
ATOM 1631 C CA . ASN A 1 196 ? -11.997 -17.073 24.183 1.00 53.94 196 ASN A CA 1
ATOM 1632 C C . ASN A 1 196 ? -13.141 -16.202 23.626 1.00 53.94 196 ASN A C 1
ATOM 1634 O O . ASN A 1 196 ? -13.808 -15.522 24.405 1.00 53.94 196 ASN A O 1
ATOM 1638 N N . GLY A 1 197 ? -13.376 -16.208 22.309 1.00 59.53 197 GLY A N 1
ATOM 1639 C CA . GLY A 1 197 ? -14.502 -15.491 21.695 1.00 59.53 197 GLY A CA 1
ATOM 1640 C C . GLY A 1 197 ? -14.358 -15.244 20.191 1.00 59.53 197 GLY A C 1
ATOM 1641 O O . GLY A 1 197 ? -13.320 -15.498 19.584 1.00 59.53 197 GLY A O 1
ATOM 1642 N N . THR A 1 198 ? -15.425 -14.746 19.578 1.00 72.88 198 THR A N 1
ATOM 1643 C CA . THR A 1 198 ? -15.452 -14.257 18.192 1.00 72.88 198 THR A CA 1
ATOM 1644 C C . THR A 1 198 ? -14.844 -12.853 18.096 1.00 72.88 198 THR A C 1
ATOM 1646 O O . THR A 1 198 ? -14.820 -12.109 19.077 1.00 72.88 198 THR A O 1
ATOM 1649 N N . PHE A 1 199 ? -14.421 -12.424 16.899 1.00 74.81 199 PHE A N 1
ATOM 1650 C CA . PHE A 1 199 ? -13.950 -11.046 16.684 1.00 74.81 199 PHE A CA 1
ATOM 1651 C C . PHE A 1 199 ? -14.975 -9.993 17.154 1.00 74.81 199 PHE A C 1
ATOM 1653 O O . PHE A 1 199 ? -14.601 -8.926 17.641 1.00 74.81 199 PHE A O 1
ATOM 1660 N N . ALA A 1 200 ? -16.276 -10.288 17.053 1.00 75.62 200 ALA A N 1
ATOM 1661 C CA . ALA A 1 200 ? -17.346 -9.402 17.510 1.00 75.62 200 ALA A CA 1
ATOM 1662 C C . ALA A 1 200 ? -17.329 -9.166 19.033 1.00 75.62 200 ALA A C 1
ATOM 1664 O O . ALA A 1 200 ? -17.695 -8.085 19.489 1.00 75.62 200 ALA A O 1
ATOM 1665 N N . GLU A 1 201 ? -16.859 -10.139 19.812 1.00 79.12 201 GLU A N 1
ATOM 1666 C CA . GLU A 1 201 ? -16.860 -10.107 21.281 1.00 79.12 201 GLU A CA 1
ATOM 1667 C C . GLU A 1 201 ? -15.585 -9.482 21.866 1.00 79.12 201 GLU A C 1
ATOM 1669 O O . GLU A 1 201 ? -15.533 -9.161 23.053 1.00 79.12 201 GLU A O 1
ATOM 1674 N N . MET A 1 202 ? -14.553 -9.263 21.045 1.00 80.69 202 MET A N 1
ATOM 1675 C CA . MET A 1 202 ? -13.269 -8.752 21.523 1.00 80.69 202 MET A CA 1
ATOM 1676 C C . MET A 1 202 ? -13.364 -7.312 22.050 1.00 80.69 202 MET A C 1
ATOM 1678 O O . MET A 1 202 ? -13.999 -6.460 21.416 1.00 80.69 202 MET A O 1
ATOM 1682 N N . PRO A 1 203 ? -12.689 -6.969 23.162 1.00 84.94 203 PRO A N 1
ATOM 1683 C CA . PRO A 1 203 ? -12.605 -5.584 23.603 1.00 84.94 203 PRO A CA 1
ATOM 1684 C C . PRO A 1 203 ? -11.854 -4.740 22.567 1.00 84.94 203 PRO A C 1
ATOM 1686 O O . PRO A 1 203 ? -10.954 -5.221 21.886 1.00 84.94 203 PRO A O 1
ATOM 1689 N N . ASN A 1 204 ? -12.179 -3.448 22.469 1.00 85.44 204 ASN A N 1
ATOM 1690 C CA . ASN A 1 204 ? -11.522 -2.544 21.512 1.00 85.44 204 ASN A CA 1
ATOM 1691 C C . ASN A 1 204 ? -9.999 -2.447 21.692 1.00 85.44 204 ASN A C 1
ATOM 1693 O O . ASN A 1 204 ? -9.330 -2.018 20.762 1.00 85.44 204 ASN A O 1
ATOM 1697 N N . THR A 1 205 ? -9.475 -2.815 22.863 1.00 82.25 205 THR A N 1
ATOM 1698 C CA . THR A 1 205 ? -8.048 -2.813 23.212 1.00 82.25 205 THR A CA 1
ATOM 1699 C C . THR A 1 205 ? -7.342 -4.136 22.920 1.00 82.25 205 THR A C 1
ATOM 1701 O O . THR A 1 205 ? -6.135 -4.223 23.133 1.00 82.25 205 THR A O 1
ATOM 1704 N N . ALA A 1 206 ? -8.069 -5.173 22.484 1.00 78.38 206 ALA A N 1
ATOM 1705 C CA . ALA A 1 206 ? -7.467 -6.442 22.092 1.00 78.38 206 ALA A CA 1
ATOM 1706 C C . ALA A 1 206 ? -6.515 -6.199 20.923 1.00 78.38 206 ALA A C 1
ATOM 1708 O O . ALA A 1 206 ? -6.940 -5.674 19.890 1.00 78.38 206 ALA A O 1
ATOM 1709 N N . ARG A 1 207 ? -5.239 -6.549 21.106 1.00 75.69 207 ARG A N 1
ATOM 1710 C CA . ARG A 1 207 ? -4.245 -6.498 20.036 1.00 75.69 207 ARG A CA 1
ATOM 1711 C C . ARG A 1 207 ? -4.500 -7.643 19.075 1.00 75.69 207 ARG A C 1
ATOM 1713 O O . ARG A 1 207 ? -4.747 -8.768 19.495 1.00 75.69 207 ARG A O 1
ATOM 1720 N N . LEU A 1 208 ? -4.425 -7.325 17.798 1.00 69.88 208 LEU A N 1
ATOM 1721 C CA . LEU A 1 208 ? -4.491 -8.277 16.718 1.00 69.88 208 LEU A CA 1
ATOM 1722 C C . LEU A 1 208 ? -3.070 -8.502 16.216 1.00 69.88 208 LEU A C 1
ATOM 1724 O O . LEU A 1 208 ? -2.306 -7.557 15.990 1.00 69.88 208 LEU A O 1
ATOM 1728 N N . ILE A 1 209 ? -2.744 -9.773 16.069 1.00 65.56 209 ILE A N 1
ATOM 1729 C CA . ILE A 1 209 ? -1.706 -10.225 15.161 1.00 65.56 209 ILE A CA 1
ATOM 1730 C C . ILE A 1 209 ? -2.513 -10.646 13.941 1.00 65.56 209 ILE A C 1
ATOM 1732 O O . ILE A 1 209 ? -3.096 -11.735 13.929 1.00 65.56 209 ILE A O 1
ATOM 1736 N N . LEU A 1 210 ? -2.726 -9.671 13.056 1.00 59.16 210 LEU A N 1
ATOM 1737 C CA . LEU A 1 210 ? -3.289 -9.942 11.743 1.00 59.16 210 LEU A CA 1
ATOM 1738 C C . LEU A 1 210 ? -2.198 -10.496 10.841 1.00 59.16 210 LEU A C 1
ATOM 1740 O O . LEU A 1 210 ? -1.064 -10.644 11.336 1.00 59.16 210 LEU A O 1
#